Protein AF-A0A2V7Z1K8-F1 (afdb_monomer_lite)

pLDDT: mean 82.46, std 15.09, range [41.03, 97.25]

Foldseek 3Di:
DLQDAAQADQDFAAAQDQVPDPVLLVQLVVVFFFFFFPVQPDRHADHRGHDDPDHLLRVLVVVLVVLCVCLDPVSLVSNVVNYDDDPRNPVSNCCSPDCSRVVSSVSSVVLSVCCVVPVVSVCSSVVVDNDDDPVVVVVVCVVCPPCNVVQPPCSRGGDSNVNVVVVVVVDCVVVVVVVVVPPPD

Radius of gyration: 21.85 Å; chains: 1; bounding box: 67×38×62 Å

Structure (mmCIF, N/CA/C/O backbone):
data_AF-A0A2V7Z1K8-F1
#
_entry.id   AF-A0A2V7Z1K8-F1
#
loop_
_atom_site.group_PDB
_atom_site.id
_atom_site.type_symbol
_atom_site.label_atom_id
_atom_site.label_alt_id
_atom_site.label_comp_id
_atom_site.label_asym_id
_atom_site.label_entity_id
_atom_site.label_seq_id
_atom_site.pdbx_PDB_ins_code
_atom_site.Cartn_x
_atom_site.Cartn_y
_atom_site.Cartn_z
_atom_site.occupancy
_atom_site.B_iso_or_equiv
_atom_site.auth_seq_id
_atom_site.auth_comp_id
_atom_site.auth_asym_id
_atom_site.auth_atom_id
_atom_site.pdbx_PDB_model_num
ATOM 1 N N . MET A 1 1 ? 3.673 -8.934 -21.181 1.00 72.50 1 MET A N 1
ATOM 2 C CA . MET A 1 1 ? 4.559 -7.808 -20.801 1.00 72.50 1 MET A CA 1
ATOM 3 C C . MET A 1 1 ? 5.474 -7.394 -21.936 1.00 72.50 1 MET A C 1
ATOM 5 O O . MET A 1 1 ? 5.574 -6.212 -22.229 1.00 72.50 1 MET A O 1
ATOM 9 N N . ASP A 1 2 ? 6.095 -8.347 -22.621 1.00 78.81 2 ASP A N 1
ATOM 10 C CA . ASP A 1 2 ? 7.071 -8.075 -23.686 1.00 78.81 2 ASP A CA 1
ATOM 11 C C . ASP A 1 2 ? 6.491 -7.387 -24.929 1.00 78.81 2 ASP A C 1
ATOM 13 O O . ASP A 1 2 ? 7.216 -6.716 -25.654 1.00 78.81 2 ASP A O 1
ATOM 17 N N . LEU A 1 3 ? 5.182 -7.528 -25.150 1.00 76.75 3 LEU A N 1
ATOM 18 C CA . LEU A 1 3 ? 4.452 -6.958 -26.284 1.00 76.75 3 LEU A CA 1
ATOM 19 C C . LEU A 1 3 ? 3.538 -5.791 -25.880 1.00 76.75 3 LEU A C 1
ATOM 21 O O . LEU A 1 3 ? 2.731 -5.341 -26.688 1.00 76.75 3 LEU A O 1
ATOM 25 N N . THR A 1 4 ? 3.610 -5.328 -24.627 1.00 70.44 4 THR A N 1
ATOM 26 C CA . THR A 1 4 ? 2.708 -4.284 -24.128 1.00 70.44 4 THR A CA 1
ATOM 27 C C . THR A 1 4 ? 3.007 -2.955 -24.836 1.00 70.44 4 THR A C 1
ATOM 29 O O . THR A 1 4 ? 4.148 -2.489 -24.762 1.00 70.44 4 THR A O 1
ATOM 32 N N . PRO A 1 5 ? 2.021 -2.332 -25.514 1.00 60.06 5 PRO A N 1
ATOM 33 C CA . PRO A 1 5 ? 2.205 -1.027 -26.128 1.00 60.06 5 PRO A CA 1
ATOM 34 C C . PRO A 1 5 ? 2.264 0.034 -25.030 1.00 60.06 5 PRO A C 1
ATOM 36 O O . PRO A 1 5 ? 1.372 0.131 -24.192 1.00 60.06 5 PRO A O 1
ATOM 39 N N . GLY A 1 6 ? 3.331 0.826 -25.029 1.00 58.25 6 GLY A N 1
ATOM 40 C CA . GLY A 1 6 ? 3.543 1.860 -24.026 1.00 58.25 6 GLY A CA 1
ATOM 41 C C . GLY A 1 6 ? 4.753 1.607 -23.131 1.00 58.25 6 GLY A C 1
ATOM 42 O O . GLY A 1 6 ? 5.246 0.499 -22.941 1.00 58.25 6 GLY A O 1
ATOM 43 N N . ALA A 1 7 ? 5.246 2.714 -22.607 1.00 54.03 7 ALA A N 1
ATOM 44 C CA . ALA A 1 7 ? 6.516 2.899 -21.934 1.00 54.03 7 ALA A CA 1
ATOM 45 C C . ALA A 1 7 ? 6.891 1.954 -20.807 1.00 54.03 7 ALA A C 1
ATOM 47 O O . ALA A 1 7 ? 8.055 1.618 -20.603 1.00 54.03 7 ALA A O 1
ATOM 48 N N . PHE A 1 8 ? 5.889 1.690 -19.987 1.00 61.50 8 PHE A N 1
ATOM 49 C CA . PHE A 1 8 ? 6.071 1.559 -18.559 1.00 61.50 8 PHE A CA 1
ATOM 50 C C . PHE A 1 8 ? 4.706 1.125 -18.036 1.00 61.50 8 PHE A C 1
ATOM 52 O O . PHE A 1 8 ? 3.818 1.971 -17.884 1.00 61.50 8 PHE A O 1
ATOM 59 N N . PRO A 1 9 ? 4.477 -0.181 -17.872 1.00 66.00 9 PRO A N 1
ATOM 60 C CA . PRO A 1 9 ? 3.252 -0.654 -17.260 1.00 66.00 9 PRO A CA 1
ATOM 61 C C . PRO A 1 9 ? 3.310 -0.298 -15.771 1.00 66.00 9 PRO A C 1
ATOM 63 O O . PRO A 1 9 ? 4.139 -0.819 -15.031 1.00 66.00 9 PRO A O 1
ATOM 66 N N . GLY A 1 10 ? 2.465 0.644 -15.352 1.00 72.44 10 GLY A N 1
ATOM 67 C CA . GLY A 1 10 ? 2.199 0.881 -13.938 1.00 72.44 10 GLY A CA 1
ATOM 68 C C . GLY A 1 10 ? 1.217 -0.172 -13.437 1.00 72.44 10 GLY A C 1
ATOM 69 O O . GLY A 1 10 ? 0.199 -0.413 -14.084 1.00 72.44 10 GLY A O 1
ATOM 70 N N . TYR A 1 11 ? 1.527 -0.801 -12.308 1.00 80.69 11 TYR A N 1
ATOM 71 C CA . TYR A 1 11 ? 0.610 -1.716 -11.638 1.00 80.69 11 TYR A CA 1
ATOM 72 C C . TYR A 1 11 ? -0.073 -0.976 -10.507 1.00 80.69 11 TYR A C 1
ATOM 74 O O . TYR A 1 11 ? 0.596 -0.540 -9.571 1.00 80.69 11 TYR A O 1
ATOM 82 N N . SER A 1 12 ? -1.389 -0.831 -10.610 1.00 83.25 12 SER A N 1
ATOM 83 C CA . SER A 1 12 ? -2.175 -0.339 -9.491 1.00 83.25 12 SER A CA 1
ATOM 84 C C . SER A 1 12 ? -2.366 -1.460 -8.478 1.00 83.25 12 SER A C 1
ATOM 86 O O . SER A 1 12 ? -2.753 -2.572 -8.846 1.00 83.25 12 SER A O 1
ATOM 88 N N . LEU A 1 13 ? -2.074 -1.171 -7.215 1.00 87.44 13 LEU A N 1
ATOM 89 C CA . LEU A 1 13 ? -2.315 -2.090 -6.111 1.00 87.44 13 LEU A CA 1
ATOM 90 C C . LEU A 1 13 ? -3.760 -1.943 -5.611 1.00 87.44 13 LEU A C 1
ATOM 92 O O . LEU A 1 13 ? -4.428 -0.942 -5.871 1.00 87.44 13 LEU A O 1
ATOM 96 N N . LEU A 1 14 ? -4.272 -2.977 -4.939 1.00 87.50 14 LEU A N 1
ATOM 97 C CA . LEU A 1 14 ? -5.662 -3.021 -4.487 1.00 87.50 14 LEU A CA 1
ATOM 98 C C . LEU A 1 14 ? -5.879 -2.124 -3.261 1.00 87.50 14 LEU A C 1
ATOM 100 O O . LEU A 1 14 ? -5.637 -2.545 -2.131 1.00 87.50 14 LEU A O 1
ATOM 104 N N . SER A 1 15 ? -6.408 -0.926 -3.481 1.00 88.44 15 SER A N 1
ATOM 105 C CA . SER A 1 15 ? -6.699 0.022 -2.405 1.00 88.44 15 SER A CA 1
ATOM 106 C C . SER A 1 15 ? -8.200 0.293 -2.285 1.00 88.44 15 SER A C 1
ATOM 108 O O . SER A 1 15 ? -8.896 0.524 -3.274 1.00 88.44 15 SER A O 1
ATOM 110 N N . ALA A 1 16 ? -8.711 0.239 -1.057 1.00 89.50 16 ALA A N 1
ATOM 111 C CA . ALA A 1 16 ? -10.093 0.522 -0.706 1.00 89.50 16 ALA A CA 1
ATOM 112 C C . ALA A 1 16 ? -10.215 1.952 -0.160 1.00 89.50 16 ALA A C 1
ATOM 114 O O . ALA A 1 16 ? -9.622 2.285 0.865 1.00 89.50 16 ALA A O 1
ATOM 115 N N . PHE A 1 17 ? -11.024 2.775 -0.831 1.00 86.56 17 PHE A N 1
ATOM 116 C CA . PHE A 1 17 ? -11.308 4.164 -0.455 1.00 86.56 17 PHE A CA 1
ATOM 117 C C . PHE A 1 17 ? -12.771 4.322 -0.068 1.00 86.56 17 PHE A C 1
ATOM 119 O O . PHE A 1 17 ? -13.619 4.424 -0.955 1.00 86.56 17 PHE A O 1
ATOM 126 N N . GLY A 1 18 ? -13.080 4.355 1.230 1.00 84.56 18 GLY A N 1
ATOM 127 C CA . GLY A 1 18 ? -14.432 4.632 1.736 1.00 84.56 18 GLY A CA 1
ATOM 128 C C . GLY A 1 18 ? -15.544 4.003 0.881 1.00 84.56 18 GLY A C 1
ATOM 129 O O . GLY A 1 18 ? -15.536 2.799 0.618 1.00 84.56 18 GLY A O 1
ATOM 130 N N . ARG A 1 19 ? -16.448 4.843 0.362 1.00 90.44 19 ARG A N 1
ATOM 131 C CA . ARG A 1 19 ? -17.602 4.436 -0.465 1.00 90.44 19 ARG A CA 1
ATOM 132 C C . ARG A 1 19 ? -17.328 4.338 -1.975 1.00 90.44 19 ARG A C 1
ATOM 134 O O . ARG A 1 19 ? -18.268 4.176 -2.744 1.00 90.44 19 ARG A O 1
ATOM 141 N N . ALA A 1 20 ? -16.074 4.442 -2.425 1.00 88.38 20 ALA A N 1
ATOM 142 C CA . ALA A 1 20 ? -15.735 4.515 -3.854 1.00 88.38 20 ALA A CA 1
ATOM 143 C C . ALA A 1 20 ? -16.131 3.261 -4.655 1.00 88.38 20 ALA A C 1
ATOM 145 O O . ALA A 1 20 ? -16.315 3.336 -5.868 1.00 88.38 20 ALA A O 1
ATOM 146 N N . ALA A 1 21 ? -16.273 2.111 -3.990 1.00 89.75 21 ALA A N 1
ATOM 147 C CA . ALA A 1 21 ? -16.799 0.894 -4.589 1.00 89.75 21 ALA A CA 1
ATOM 148 C C . ALA A 1 21 ? -17.651 0.119 -3.569 1.00 89.75 21 ALA A C 1
ATOM 150 O O . ALA A 1 21 ? -17.219 -0.027 -2.422 1.00 89.75 21 ALA A O 1
ATOM 151 N N . PRO A 1 22 ? -18.789 -0.486 -3.974 1.00 90.00 22 PRO A N 1
ATOM 152 C CA . PRO A 1 22 ? -19.580 -1.359 -3.095 1.00 90.00 22 PRO A CA 1
ATOM 153 C C . PRO A 1 22 ? -18.769 -2.523 -2.506 1.00 90.00 22 PRO A C 1
ATOM 155 O O . PRO A 1 22 ? -19.059 -3.025 -1.422 1.00 90.00 22 PRO A O 1
ATOM 158 N N . LEU A 1 23 ? -17.718 -2.947 -3.214 1.00 92.81 23 LEU A N 1
ATOM 159 C CA . LEU A 1 23 ? -16.813 -4.004 -2.774 1.00 92.81 23 LEU A CA 1
ATOM 160 C C . LEU A 1 23 ? -16.004 -3.621 -1.520 1.00 92.81 23 LEU A C 1
ATOM 162 O O . LEU A 1 23 ? -15.654 -4.506 -0.743 1.00 92.81 23 LEU A O 1
ATOM 166 N N . AS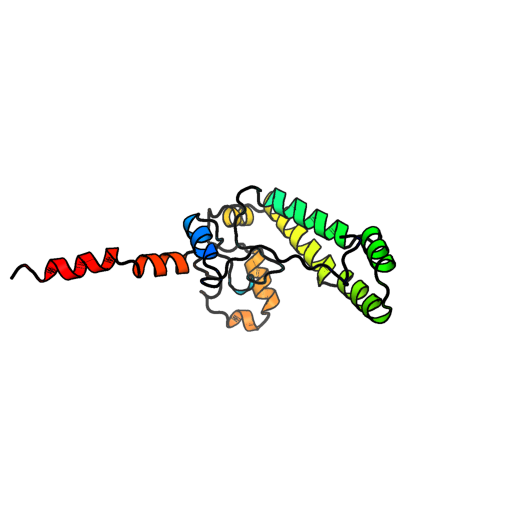N A 1 24 ? -15.776 -2.327 -1.262 1.00 93.38 24 ASN A N 1
ATOM 167 C CA . ASN A 1 24 ? -15.070 -1.863 -0.062 1.00 93.38 24 ASN A CA 1
ATOM 168 C C . ASN A 1 24 ? -15.815 -2.258 1.215 1.00 93.38 24 ASN A C 1
ATOM 170 O O . ASN A 1 24 ? -15.187 -2.696 2.176 1.00 93.38 24 ASN A O 1
ATOM 174 N N . LEU A 1 25 ? -17.151 -2.202 1.198 1.00 94.12 25 LEU A N 1
ATOM 175 C CA . LEU A 1 25 ? -17.978 -2.644 2.320 1.00 94.12 25 LEU A CA 1
ATOM 176 C C . LEU A 1 25 ? -17.766 -4.132 2.620 1.00 94.12 25 LEU A C 1
ATOM 178 O O . LEU A 1 25 ? -17.727 -4.543 3.775 1.00 94.12 25 LEU A O 1
ATOM 182 N N . GLN A 1 26 ? -17.575 -4.952 1.583 1.00 94.50 26 GLN A N 1
ATOM 183 C CA . GLN A 1 26 ? -17.281 -6.376 1.757 1.00 94.50 26 GLN A CA 1
ATOM 184 C C . GLN A 1 26 ? -15.880 -6.599 2.335 1.00 94.50 26 GLN A C 1
ATOM 186 O O . GLN A 1 26 ? -15.696 -7.499 3.152 1.00 94.50 26 GLN A O 1
ATOM 191 N N . TYR A 1 27 ? -14.893 -5.786 1.946 1.00 95.31 27 TYR A N 1
ATOM 192 C CA . TYR A 1 27 ? -13.554 -5.846 2.535 1.00 95.31 27 TYR A CA 1
ATOM 193 C C . TYR A 1 27 ? -13.553 -5.443 4.011 1.00 95.31 27 TYR A C 1
ATOM 195 O O . TYR A 1 27 ? -12.901 -6.119 4.804 1.00 95.31 27 TYR A O 1
ATOM 203 N N . GLN A 1 28 ? -14.317 -4.413 4.385 1.00 94.19 28 GLN A N 1
ATOM 204 C CA . GLN A 1 28 ? -14.490 -4.007 5.783 1.00 94.19 28 GLN A CA 1
ATOM 205 C C . GLN A 1 28 ? -15.205 -5.089 6.597 1.00 94.19 28 GLN A C 1
ATOM 207 O O . GLN A 1 28 ? -14.694 -5.514 7.624 1.00 94.19 28 GLN A O 1
ATOM 212 N N . ARG A 1 29 ? -16.312 -5.653 6.092 1.00 94.75 29 ARG A N 1
ATOM 213 C CA . ARG A 1 29 ? -17.007 -6.785 6.745 1.00 94.75 29 ARG A CA 1
ATOM 214 C C . ARG A 1 29 ? -16.114 -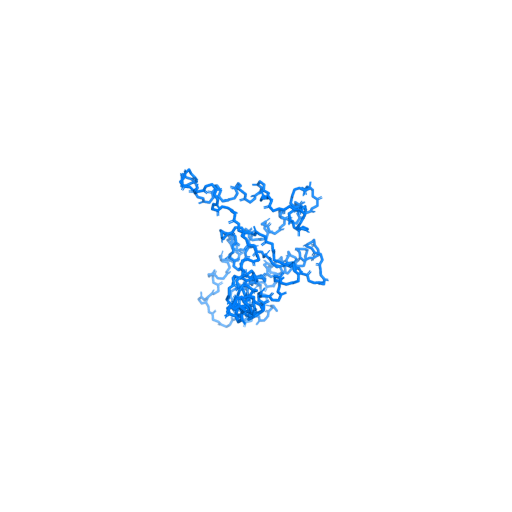8.007 6.948 1.00 94.75 29 ARG A C 1
ATOM 216 O O . ARG A 1 29 ? -16.292 -8.753 7.902 1.00 94.75 29 ARG A O 1
ATOM 223 N N . ALA A 1 30 ? -15.162 -8.228 6.045 1.00 95.00 30 ALA A N 1
ATOM 224 C CA . ALA A 1 30 ? -14.193 -9.312 6.150 1.00 95.00 30 ALA A CA 1
ATOM 225 C C . ALA A 1 30 ? -12.978 -8.969 7.036 1.00 95.00 30 ALA A C 1
ATOM 227 O O . ALA A 1 30 ? -12.064 -9.788 7.113 1.00 95.00 30 ALA A O 1
ATOM 228 N N . ASN A 1 31 ? -12.937 -7.781 7.656 1.00 93.31 31 ASN A N 1
ATOM 229 C CA . ASN A 1 31 ? -11.799 -7.240 8.403 1.00 93.31 31 ASN A CA 1
ATOM 230 C C . ASN A 1 31 ? -10.485 -7.277 7.599 1.00 93.31 31 ASN A C 1
ATOM 232 O O . ASN A 1 31 ? -9.443 -7.716 8.079 1.00 93.31 31 ASN A O 1
ATOM 236 N N . ARG A 1 32 ? -10.546 -6.875 6.325 1.00 94.44 32 ARG A N 1
ATOM 237 C CA . ARG A 1 32 ? -9.409 -6.919 5.390 1.00 94.44 32 ARG A CA 1
ATOM 238 C C . ARG A 1 32 ? -8.875 -5.542 5.016 1.00 94.44 32 ARG A C 1
ATOM 240 O O . ARG A 1 32 ? -8.065 -5.471 4.1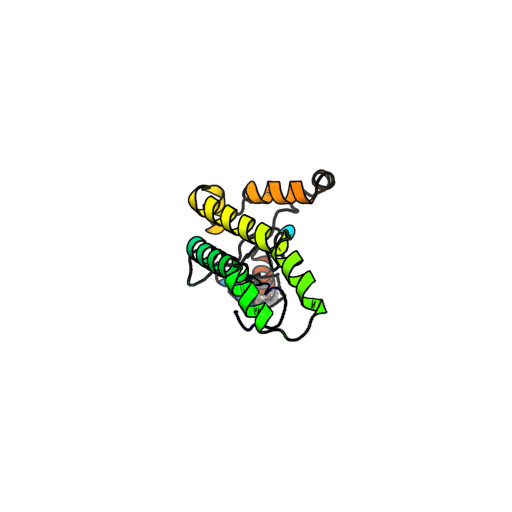01 1.00 94.44 32 ARG A O 1
ATOM 247 N N . VAL A 1 33 ? -9.326 -4.468 5.660 1.00 94.25 33 VAL A N 1
ATOM 248 C CA . VAL A 1 33 ? -8.850 -3.106 5.380 1.00 94.25 33 VAL A CA 1
ATOM 249 C C . VAL A 1 33 ? -7.916 -2.660 6.501 1.00 94.25 33 VAL A C 1
ATOM 251 O O . VAL A 1 33 ? -8.306 -2.635 7.664 1.00 94.25 33 VAL A O 1
ATOM 254 N N . LEU A 1 34 ? -6.677 -2.334 6.146 1.00 93.62 34 LEU A N 1
ATOM 255 C CA . LEU A 1 34 ? -5.665 -1.833 7.069 1.00 93.62 34 LEU A CA 1
ATOM 256 C C . LEU A 1 34 ? -5.876 -0.328 7.297 1.00 93.62 34 LEU A C 1
ATOM 258 O O . LEU A 1 34 ? -6.237 0.380 6.350 1.00 93.62 34 LEU A O 1
ATOM 262 N N . PRO A 1 35 ? -5.612 0.179 8.515 1.00 91.94 35 PRO A N 1
ATOM 263 C CA . PRO A 1 35 ? -5.833 1.574 8.897 1.00 91.94 35 PRO A CA 1
ATOM 264 C C . PRO A 1 35 ? -4.722 2.498 8.367 1.00 91.94 35 PRO A C 1
ATOM 266 O O . PRO A 1 35 ? -4.101 3.242 9.126 1.00 91.94 35 PRO A O 1
ATOM 269 N N . PHE A 1 36 ? -4.407 2.416 7.072 1.00 91.69 36 PHE A N 1
ATOM 270 C CA . PHE A 1 36 ? -3.398 3.282 6.467 1.00 91.69 36 PHE A CA 1
ATOM 271 C C . PHE A 1 36 ? -3.890 4.736 6.431 1.00 91.69 36 PHE A C 1
ATOM 273 O O . PHE A 1 36 ? -5.015 4.972 5.981 1.00 91.69 36 PHE A O 1
ATOM 280 N N . PRO A 1 37 ? -3.056 5.713 6.840 1.00 89.75 37 PRO A N 1
ATOM 281 C CA . PRO A 1 37 ? -3.364 7.128 6.684 1.00 89.75 37 PRO A CA 1
ATOM 282 C C . PRO A 1 37 ? -3.652 7.480 5.227 1.00 89.75 37 PRO A C 1
ATOM 284 O O . PRO A 1 37 ? -3.056 6.905 4.311 1.00 89.75 37 PRO A O 1
ATOM 287 N N . PHE A 1 38 ? -4.481 8.504 5.015 1.00 86.00 38 PHE A N 1
ATOM 288 C CA . PHE A 1 38 ? -4.836 8.978 3.675 1.00 86.00 38 PHE A CA 1
ATOM 289 C C . PHE A 1 38 ? -3.612 9.305 2.802 1.00 86.00 38 PHE A C 1
ATOM 291 O O . PHE A 1 38 ? -3.641 9.045 1.603 1.00 86.00 38 PHE A O 1
ATOM 298 N N . HIS A 1 39 ? -2.515 9.780 3.410 1.00 88.31 39 HIS A N 1
ATOM 299 C CA . HIS A 1 39 ? -1.234 10.062 2.740 1.00 88.31 39 HIS A CA 1
ATOM 300 C C . HIS A 1 39 ? -0.702 8.887 1.907 1.00 88.31 39 HIS A C 1
ATOM 302 O O . HIS A 1 39 ? -0.086 9.094 0.869 1.00 88.31 39 HIS A O 1
ATOM 308 N N . PHE A 1 40 ? -0.959 7.651 2.343 1.00 87.31 40 PHE A N 1
ATOM 309 C CA . PHE A 1 40 ? -0.478 6.439 1.678 1.00 87.31 40 PHE A CA 1
ATOM 310 C C . PHE A 1 40 ? -1.486 5.830 0.713 1.00 87.31 40 PHE A C 1
ATOM 312 O O . PHE A 1 40 ? -1.158 4.878 0.008 1.00 87.31 40 PHE A O 1
ATOM 319 N N . LEU A 1 41 ? -2.709 6.354 0.650 1.00 81.44 41 LEU A N 1
ATOM 320 C CA . LEU A 1 41 ? -3.731 5.853 -0.258 1.00 81.44 41 LEU A CA 1
ATOM 321 C C . LEU A 1 41 ? -3.527 6.443 -1.663 1.00 81.44 41 LEU A C 1
ATOM 323 O O . LEU A 1 41 ? -4.397 7.091 -2.239 1.00 81.44 41 LEU A O 1
ATOM 327 N N . ASP A 1 42 ? -2.351 6.190 -2.228 1.00 71.00 42 ASP A N 1
ATOM 328 C CA . ASP A 1 42 ? -2.074 6.332 -3.645 1.00 71.00 42 ASP A CA 1
ATOM 329 C C . ASP A 1 42 ? -2.084 4.920 -4.241 1.00 71.00 42 ASP A C 1
ATOM 331 O O . ASP A 1 42 ? -1.552 3.976 -3.666 1.00 71.00 42 ASP A O 1
ATOM 335 N N . ASN A 1 43 ? -2.735 4.713 -5.378 1.00 66.88 43 ASN A N 1
ATOM 336 C CA . ASN A 1 43 ? -2.926 3.369 -5.936 1.00 66.88 43 ASN A CA 1
ATOM 337 C C . ASN A 1 43 ? -1.624 2.675 -6.391 1.00 66.88 43 ASN A C 1
ATOM 339 O O . ASN A 1 43 ? -1.699 1.657 -7.074 1.00 66.88 43 ASN A O 1
ATOM 343 N N . ASN A 1 44 ? -0.444 3.231 -6.110 1.00 65.62 44 ASN A N 1
ATOM 344 C CA . ASN A 1 44 ? 0.819 2.848 -6.728 1.00 65.62 44 ASN A CA 1
ATOM 345 C C . ASN A 1 44 ? 1.883 2.375 -5.729 1.00 65.62 44 ASN A C 1
ATOM 347 O O . ASN A 1 44 ? 2.702 1.539 -6.114 1.00 65.62 44 ASN A O 1
ATOM 351 N N . HIS A 1 45 ? 1.897 2.873 -4.492 1.00 67.38 45 HIS A N 1
ATOM 352 C CA . HIS A 1 45 ? 2.919 2.536 -3.497 1.00 67.38 45 HIS A CA 1
ATOM 353 C C . HIS A 1 45 ? 2.392 1.633 -2.391 1.00 67.38 45 HIS A C 1
ATOM 355 O O . HIS A 1 45 ? 2.948 0.554 -2.187 1.00 67.38 45 HIS A O 1
ATOM 361 N N . ALA A 1 46 ? 1.322 2.032 -1.705 1.00 71.88 46 ALA A N 1
ATOM 362 C CA . ALA A 1 46 ? 0.773 1.256 -0.603 1.00 71.88 46 ALA A CA 1
ATOM 363 C C . ALA A 1 46 ? -0.567 0.618 -0.975 1.00 71.88 46 ALA A C 1
ATOM 365 O O . ALA A 1 46 ? -1.354 1.129 -1.770 1.00 71.88 46 ALA A O 1
ATOM 366 N N . MET A 1 47 ? -0.805 -0.545 -0.379 1.00 87.44 47 MET A N 1
ATOM 367 C CA . MET A 1 47 ? -2.021 -1.324 -0.536 1.00 87.44 47 MET A CA 1
ATOM 368 C C . MET A 1 47 ? -2.645 -1.492 0.844 1.00 87.44 47 MET A C 1
ATOM 370 O O . MET A 1 47 ? -1.991 -2.023 1.740 1.00 87.44 47 MET A O 1
ATOM 374 N N . ASN A 1 48 ? -3.900 -1.080 1.022 1.00 91.50 48 ASN A N 1
ATOM 375 C CA . ASN A 1 48 ? -4.579 -1.196 2.316 1.00 91.50 48 ASN A CA 1
ATOM 376 C C . ASN A 1 48 ? -5.527 -2.396 2.409 1.00 91.50 48 ASN A C 1
ATOM 378 O O . ASN A 1 48 ? -6.222 -2.528 3.409 1.00 91.50 48 ASN A O 1
ATOM 382 N N . VAL A 1 49 ? -5.565 -3.284 1.412 1.00 93.31 49 VAL A N 1
ATOM 383 C CA . VAL A 1 49 ? -6.424 -4.474 1.447 1.00 93.31 49 VAL A CA 1
ATOM 384 C C . VAL A 1 49 ? -5.605 -5.746 1.660 1.00 93.31 49 VAL A C 1
ATOM 386 O O . VAL A 1 49 ? -4.845 -6.161 0.788 1.00 93.31 49 VAL A O 1
ATOM 389 N N . LYS A 1 50 ? -5.820 -6.432 2.786 1.00 92.88 50 LYS A N 1
ATOM 390 C CA . LYS A 1 50 ? -5.239 -7.750 3.082 1.00 92.88 50 LYS A CA 1
ATOM 391 C C . LYS A 1 50 ? -5.672 -8.769 2.032 1.00 92.88 50 LYS A C 1
ATOM 393 O O . LYS A 1 50 ? -6.867 -8.922 1.759 1.00 92.88 50 LYS A O 1
ATOM 398 N N . LEU A 1 51 ? -4.730 -9.494 1.431 1.00 91.31 51 LEU A N 1
ATOM 399 C CA . LEU A 1 51 ? -5.040 -10.503 0.412 1.00 91.31 51 LEU A CA 1
ATOM 400 C C . LEU A 1 51 ? -5.702 -11.740 1.031 1.00 91.31 51 LEU A C 1
ATOM 402 O O . LEU A 1 51 ? -5.429 -12.109 2.167 1.00 91.31 51 LEU A O 1
ATOM 406 N N . LYS A 1 52 ? -6.576 -12.403 0.263 1.00 90.75 52 LYS A N 1
ATOM 407 C CA . LYS A 1 52 ? -7.254 -13.633 0.710 1.00 90.75 52 LYS A CA 1
ATOM 408 C C . LYS A 1 52 ? -6.385 -14.887 0.552 1.00 90.75 52 LYS A C 1
ATOM 410 O O . LYS A 1 52 ? -6.502 -15.807 1.348 1.00 90.75 52 LYS A O 1
ATOM 415 N N . ASN A 1 53 ? -5.553 -14.925 -0.491 1.00 92.38 53 ASN A N 1
ATOM 416 C CA . ASN A 1 53 ? -4.873 -16.146 -0.949 1.00 92.38 53 ASN A CA 1
ATOM 417 C C . ASN A 1 53 ? -3.340 -16.069 -0.861 1.00 92.38 53 ASN A C 1
ATOM 419 O O . ASN A 1 53 ? -2.660 -16.982 -1.315 1.00 92.38 53 ASN A O 1
ATOM 423 N N . TYR A 1 54 ? -2.800 -14.968 -0.341 1.00 92.56 54 TYR A N 1
ATOM 424 C CA . TYR A 1 54 ? -1.364 -14.722 -0.254 1.00 92.56 54 TYR A CA 1
ATOM 425 C C . TYR A 1 54 ? -1.047 -14.078 1.087 1.00 92.56 54 TYR A C 1
ATOM 427 O O . TYR A 1 54 ? -1.814 -13.231 1.551 1.00 92.56 54 TYR A O 1
ATOM 435 N N . SER A 1 55 ? 0.092 -14.440 1.677 1.00 93.81 55 SER A N 1
ATOM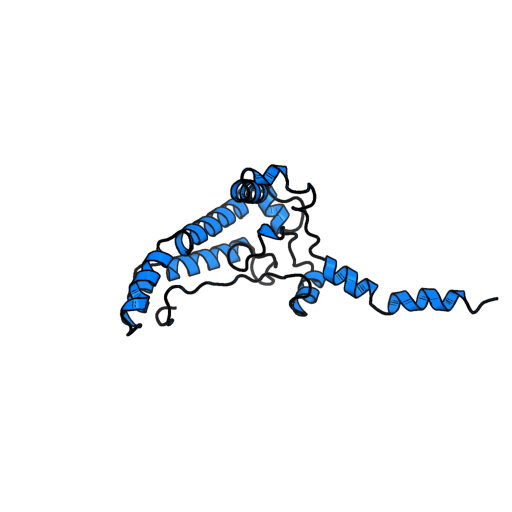 436 C CA . SER A 1 55 ? 0.668 -13.628 2.744 1.00 93.81 55 SER A CA 1
ATOM 437 C C . SER A 1 55 ? 1.185 -12.302 2.174 1.00 93.81 55 SER A C 1
ATOM 439 O O . SER A 1 55 ? 1.419 -12.169 0.968 1.00 93.81 55 SER A O 1
ATOM 441 N N . TRP A 1 56 ? 1.406 -11.315 3.041 1.00 93.81 56 TRP A N 1
ATOM 442 C CA . TRP A 1 56 ? 2.048 -10.063 2.639 1.00 93.81 56 TRP A CA 1
ATOM 443 C C . TRP A 1 56 ? 3.447 -10.288 2.058 1.00 93.81 56 TRP A C 1
ATOM 445 O O . TRP A 1 56 ? 3.810 -9.649 1.074 1.00 93.81 56 TRP A O 1
ATOM 455 N N . ARG A 1 57 ? 4.200 -11.247 2.610 1.00 95.50 57 ARG A N 1
ATOM 456 C CA . ARG A 1 57 ? 5.540 -11.616 2.132 1.00 95.50 57 ARG A CA 1
ATOM 457 C C . ARG A 1 57 ? 5.476 -12.187 0.715 1.00 95.50 57 ARG A C 1
ATOM 459 O O . ARG A 1 57 ? 6.121 -11.643 -0.175 1.00 95.50 57 ARG A O 1
ATOM 466 N N . ASP A 1 58 ? 4.604 -13.174 0.485 1.00 95.69 58 ASP A N 1
ATOM 467 C CA . ASP A 1 58 ? 4.404 -13.772 -0.846 1.00 95.69 58 ASP A CA 1
ATOM 468 C C . ASP A 1 58 ? 3.961 -12.738 -1.881 1.00 95.69 58 ASP A C 1
ATOM 470 O O . ASP A 1 58 ? 4.349 -12.794 -3.048 1.00 95.69 58 ASP A O 1
ATOM 474 N N . PHE A 1 59 ? 3.097 -11.810 -1.470 1.00 93.44 59 PHE A N 1
ATOM 475 C CA . PHE A 1 59 ? 2.625 -10.743 -2.335 1.00 93.44 59 PHE A CA 1
ATOM 476 C C . PHE A 1 59 ? 3.770 -9.823 -2.757 1.00 93.44 59 PHE A C 1
ATOM 478 O O . PHE A 1 59 ? 3.962 -9.614 -3.957 1.00 93.44 59 PHE A O 1
ATOM 485 N N . TYR A 1 60 ? 4.551 -9.313 -1.802 1.00 93.56 60 TYR A N 1
ATOM 486 C CA . TYR A 1 60 ? 5.669 -8.433 -2.124 1.00 93.56 60 TYR A CA 1
ATOM 487 C C . TYR A 1 60 ? 6.755 -9.161 -2.920 1.00 93.56 60 TYR A C 1
ATOM 489 O O . TYR A 1 60 ? 7.244 -8.579 -3.882 1.00 93.56 60 TYR A O 1
ATOM 497 N N . ASP A 1 61 ? 7.042 -10.439 -2.648 1.00 95.81 61 ASP A N 1
ATOM 498 C CA . ASP A 1 61 ? 7.967 -11.242 -3.467 1.00 95.81 61 ASP A CA 1
ATOM 499 C C . ASP A 1 61 ? 7.522 -11.295 -4.940 1.00 95.81 61 ASP A C 1
ATOM 501 O O . ASP A 1 61 ? 8.321 -11.118 -5.864 1.00 95.81 61 ASP A O 1
ATOM 505 N N . ARG A 1 62 ? 6.216 -11.464 -5.186 1.00 94.19 62 ARG A N 1
ATOM 506 C CA . ARG A 1 62 ? 5.649 -11.489 -6.544 1.00 94.19 62 ARG A CA 1
ATOM 507 C C . ARG A 1 62 ? 5.668 -10.122 -7.217 1.00 94.19 62 ARG A C 1
ATOM 509 O O . ARG A 1 62 ? 5.990 -10.043 -8.402 1.00 94.19 62 ARG A O 1
ATOM 516 N N . VAL A 1 63 ? 5.307 -9.060 -6.498 1.00 91.19 63 VAL A N 1
ATOM 517 C CA . VAL A 1 63 ? 5.288 -7.693 -7.043 1.00 91.19 63 VAL A CA 1
ATOM 518 C C . VAL A 1 63 ? 6.704 -7.212 -7.347 1.00 91.19 63 VAL A C 1
ATOM 520 O O . VAL A 1 63 ? 6.923 -6.628 -8.409 1.00 91.19 63 VAL A O 1
ATOM 523 N N . ILE A 1 64 ? 7.669 -7.511 -6.474 1.00 92.62 64 ILE A N 1
ATOM 524 C CA . ILE A 1 64 ? 9.096 -7.254 -6.693 1.00 92.62 64 ILE A CA 1
ATOM 525 C C . ILE A 1 64 ? 9.548 -7.978 -7.958 1.00 92.62 64 ILE A C 1
ATOM 527 O O . ILE A 1 64 ? 9.957 -7.313 -8.905 1.00 92.62 64 ILE A O 1
ATOM 531 N N . GLY A 1 65 ? 9.367 -9.301 -8.045 1.00 93.62 65 GLY A N 1
ATOM 532 C CA . GLY A 1 65 ? 9.805 -10.069 -9.216 1.00 93.62 65 GLY A CA 1
ATOM 533 C C . GLY A 1 65 ? 9.146 -9.616 -10.527 1.00 93.62 65 GLY A C 1
ATOM 534 O O . GLY A 1 65 ? 9.797 -9.535 -11.572 1.00 93.62 65 GLY A O 1
ATOM 535 N N . LEU A 1 66 ? 7.861 -9.249 -10.488 1.00 90.94 66 LEU A N 1
ATOM 536 C CA . LEU A 1 66 ? 7.156 -8.679 -11.639 1.00 90.94 66 LEU A CA 1
ATOM 537 C C . LEU A 1 66 ? 7.742 -7.323 -12.058 1.00 90.94 66 LEU A C 1
ATOM 539 O O . LEU A 1 66 ? 7.908 -7.059 -13.254 1.00 90.94 66 LEU A O 1
ATOM 543 N N . THR A 1 67 ? 8.052 -6.470 -11.084 1.00 87.56 67 THR A N 1
ATOM 544 C CA . THR A 1 67 ? 8.629 -5.137 -11.292 1.00 87.56 67 THR A CA 1
ATOM 545 C C . THR A 1 67 ? 10.055 -5.246 -11.837 1.00 87.56 67 THR A C 1
ATOM 547 O O . THR A 1 67 ? 10.363 -4.634 -12.859 1.00 87.56 67 THR A O 1
ATOM 550 N N . GLU A 1 68 ? 10.895 -6.100 -11.250 1.00 89.38 68 GLU A N 1
ATOM 551 C CA . GLU A 1 68 ? 12.251 -6.402 -11.726 1.00 89.38 68 GLU A CA 1
ATOM 552 C C . GLU A 1 68 ? 12.246 -6.897 -13.167 1.00 89.38 68 GLU A C 1
ATOM 554 O O . GLU A 1 68 ? 12.974 -6.383 -14.018 1.00 89.38 68 GLU A O 1
ATOM 559 N N . TYR A 1 69 ? 11.380 -7.866 -13.476 1.00 89.31 69 TYR A N 1
ATOM 560 C CA . TYR A 1 69 ? 11.260 -8.368 -14.836 1.00 89.31 69 TYR A CA 1
ATOM 561 C C . TYR A 1 69 ? 10.839 -7.258 -15.802 1.00 89.31 69 TYR A C 1
ATOM 563 O O . TYR A 1 69 ? 11.439 -7.098 -16.869 1.00 89.31 69 TYR A O 1
ATOM 571 N N . THR A 1 70 ? 9.846 -6.459 -15.416 1.00 85.19 70 THR A N 1
ATOM 572 C CA . THR A 1 70 ? 9.326 -5.346 -16.214 1.00 85.19 70 THR A CA 1
ATOM 573 C C . THR A 1 70 ? 10.406 -4.329 -16.555 1.00 85.19 70 THR A C 1
ATOM 575 O O . THR A 1 70 ? 10.466 -3.886 -17.708 1.00 85.19 70 THR A O 1
ATOM 578 N N . PHE A 1 71 ? 11.274 -4.002 -15.600 1.00 81.38 71 PHE A N 1
ATOM 579 C CA . PHE A 1 71 ? 12.364 -3.038 -15.767 1.00 81.38 71 PHE A CA 1
ATOM 580 C C . PHE A 1 71 ? 13.698 -3.658 -16.184 1.00 81.38 71 PHE A C 1
ATOM 582 O O . PHE A 1 71 ? 14.672 -2.940 -16.394 1.00 81.38 71 PHE A O 1
ATOM 589 N N . SER A 1 72 ? 13.746 -4.971 -16.407 1.00 84.75 72 SER A N 1
ATOM 590 C CA . SER A 1 72 ? 14.927 -5.619 -16.968 1.00 84.75 72 SER A CA 1
ATOM 591 C C . SER A 1 72 ? 15.221 -5.116 -18.386 1.00 84.75 72 SER A C 1
ATOM 593 O O . SER A 1 72 ? 14.316 -4.929 -19.208 1.00 84.75 72 SER A O 1
ATOM 595 N N . TRP A 1 73 ? 16.508 -4.983 -18.721 1.00 80.88 73 TRP A N 1
ATOM 596 C CA . TRP A 1 73 ? 16.946 -4.613 -20.072 1.00 80.88 73 TRP A CA 1
ATOM 597 C C . TRP A 1 73 ? 16.366 -5.526 -21.148 1.00 80.88 73 TRP A C 1
ATOM 599 O O . TRP A 1 73 ? 15.968 -5.051 -22.208 1.00 80.88 73 TRP A O 1
ATOM 609 N N . ARG A 1 74 ? 16.247 -6.828 -20.860 1.00 87.06 74 ARG A N 1
ATOM 610 C CA . ARG A 1 74 ? 15.631 -7.798 -21.771 1.00 87.06 74 ARG A CA 1
ATOM 611 C C . ARG A 1 74 ? 14.188 -7.414 -22.103 1.00 87.06 74 ARG A C 1
ATOM 613 O O . ARG A 1 74 ? 13.843 -7.318 -23.278 1.00 87.06 74 ARG A O 1
ATOM 620 N N . ALA A 1 75 ? 13.360 -7.160 -21.090 1.00 85.69 75 ALA A N 1
ATOM 621 C CA . ALA A 1 75 ? 11.962 -6.800 -21.301 1.00 85.69 75 ALA A CA 1
ATOM 622 C C . ALA A 1 75 ? 11.819 -5.413 -21.954 1.00 85.69 75 ALA A C 1
ATOM 624 O O . ALA A 1 75 ? 10.967 -5.235 -22.825 1.00 85.69 75 ALA A O 1
ATOM 625 N N . ILE A 1 76 ? 12.677 -4.449 -21.595 1.00 79.38 76 ILE A N 1
ATOM 626 C CA . ILE A 1 76 ? 12.731 -3.125 -22.235 1.00 79.38 76 ILE A CA 1
ATOM 627 C C . ILE A 1 76 ? 13.064 -3.255 -23.729 1.00 79.38 76 ILE A C 1
ATOM 629 O O . ILE A 1 76 ? 12.357 -2.685 -24.558 1.00 79.38 76 ILE A O 1
ATOM 633 N N . ILE A 1 77 ? 14.089 -4.034 -24.094 1.00 81.19 77 ILE A N 1
ATOM 634 C CA . ILE A 1 77 ? 14.494 -4.260 -25.493 1.00 81.19 77 ILE A CA 1
ATOM 635 C C . ILE A 1 77 ? 13.383 -4.965 -26.279 1.00 81.19 77 ILE A C 1
ATOM 637 O O . ILE A 1 77 ? 13.094 -4.574 -27.412 1.00 81.19 77 ILE A O 1
ATOM 641 N N . ASN A 1 78 ? 12.730 -5.970 -25.688 1.00 84.88 78 ASN A N 1
ATOM 642 C CA . ASN A 1 78 ? 11.608 -6.663 -26.325 1.00 84.88 78 ASN A CA 1
ATOM 643 C C . ASN A 1 78 ? 10.458 -5.688 -26.637 1.00 84.88 78 ASN A C 1
ATOM 645 O O . ASN A 1 78 ? 9.995 -5.635 -27.780 1.00 84.88 78 ASN A O 1
ATOM 649 N N . ARG A 1 79 ? 10.081 -4.827 -25.679 1.00 80.69 79 ARG A N 1
ATOM 650 C CA . ARG A 1 79 ? 9.059 -3.782 -25.885 1.00 80.69 79 ARG A CA 1
ATOM 651 C C . ARG A 1 79 ? 9.490 -2.726 -26.901 1.00 80.69 79 ARG A C 1
ATOM 653 O O . ARG A 1 79 ? 8.676 -2.265 -27.706 1.00 80.69 79 ARG A O 1
ATOM 660 N N . PHE A 1 80 ? 10.771 -2.360 -26.894 1.00 74.50 80 PHE A N 1
ATOM 661 C CA . PHE A 1 80 ? 11.345 -1.415 -27.849 1.00 74.50 80 PHE A CA 1
ATOM 662 C C . PHE A 1 80 ? 11.212 -1.928 -29.287 1.00 74.50 80 PHE A C 1
ATOM 664 O O . PHE A 1 80 ? 10.744 -1.196 -30.157 1.00 74.50 80 PHE A O 1
ATOM 671 N N . ARG A 1 81 ? 11.547 -3.201 -29.531 1.00 79.12 81 ARG A N 1
ATOM 672 C CA . ARG A 1 81 ? 11.402 -3.846 -30.848 1.00 79.12 81 ARG A CA 1
ATOM 673 C C . ARG A 1 81 ? 9.942 -3.959 -31.291 1.00 79.12 81 ARG A C 1
ATOM 675 O O . ARG A 1 81 ? 9.661 -3.842 -32.479 1.00 79.12 81 ARG A O 1
ATOM 682 N N . ALA A 1 82 ? 9.023 -4.156 -30.349 1.00 78.69 82 ALA A N 1
ATOM 683 C CA . ALA A 1 82 ? 7.596 -4.276 -30.636 1.00 78.69 82 ALA A CA 1
ATOM 684 C C . ALA A 1 82 ? 6.909 -2.932 -30.976 1.00 78.69 82 ALA A C 1
ATOM 686 O O . ALA A 1 82 ? 5.854 -2.929 -31.609 1.00 78.69 82 ALA A O 1
ATOM 687 N N . THR A 1 83 ? 7.489 -1.782 -30.602 1.00 71.69 83 THR A N 1
ATOM 688 C CA . THR A 1 83 ? 6.840 -0.461 -30.741 1.00 71.69 83 THR A CA 1
ATOM 689 C C . THR A 1 83 ? 7.320 0.299 -31.986 1.00 71.69 83 THR A C 1
ATOM 691 O O . THR A 1 83 ? 8.481 0.696 -32.072 1.00 71.69 83 THR A O 1
ATOM 694 N N . ARG A 1 84 ? 6.430 0.588 -32.950 1.00 65.00 84 ARG A N 1
ATOM 695 C CA . ARG A 1 84 ? 6.785 1.192 -34.261 1.00 65.00 84 ARG A CA 1
ATOM 696 C C . ARG A 1 84 ? 7.058 2.715 -34.267 1.00 65.00 84 ARG A C 1
ATOM 698 O O . ARG A 1 84 ? 7.683 3.193 -35.206 1.00 65.00 84 ARG A O 1
ATOM 705 N N . THR A 1 85 ? 6.669 3.480 -33.244 1.00 62.16 85 THR A N 1
ATOM 706 C CA . THR A 1 85 ? 6.794 4.962 -33.198 1.00 62.16 85 THR A CA 1
ATOM 707 C C . THR A 1 85 ? 8.039 5.454 -32.446 1.00 62.16 85 THR A C 1
ATOM 709 O O . THR A 1 85 ? 8.285 4.981 -31.343 1.00 62.16 85 THR A O 1
ATOM 712 N N . MET A 1 86 ? 8.793 6.418 -33.008 1.00 55.31 86 MET A N 1
ATOM 713 C CA . MET A 1 86 ? 10.123 6.874 -32.532 1.00 55.31 86 MET A CA 1
ATOM 714 C C . MET A 1 86 ? 10.129 7.821 -31.310 1.00 55.31 86 MET A C 1
ATOM 716 O O . MET A 1 86 ? 11.003 7.679 -30.463 1.00 55.31 86 MET A O 1
ATOM 720 N N . ILE A 1 87 ? 9.179 8.754 -31.177 1.00 53.59 87 ILE A N 1
ATOM 721 C CA . ILE A 1 87 ? 9.220 9.822 -30.145 1.00 53.59 87 ILE A CA 1
ATOM 722 C C . ILE A 1 87 ? 8.825 9.358 -28.721 1.00 53.59 87 ILE A C 1
ATOM 724 O O . ILE A 1 87 ? 9.504 9.756 -27.775 1.00 53.59 87 ILE A O 1
ATOM 728 N N . PRO A 1 88 ? 7.849 8.447 -28.506 1.00 55.91 88 PRO A N 1
ATOM 729 C CA . PRO A 1 88 ? 7.575 7.915 -27.165 1.00 55.91 88 PRO A CA 1
ATOM 730 C C . PRO A 1 88 ? 8.769 7.148 -26.572 1.00 55.91 88 PRO A C 1
ATOM 732 O O . PRO A 1 88 ? 8.869 6.988 -25.365 1.00 55.91 88 PRO A O 1
ATOM 735 N N . ARG A 1 89 ? 9.707 6.669 -27.401 1.00 56.88 89 ARG A N 1
ATOM 736 C CA . ARG A 1 89 ? 10.741 5.697 -27.006 1.00 56.88 89 ARG A CA 1
ATOM 737 C C . ARG A 1 89 ? 11.688 6.190 -25.916 1.00 56.88 89 ARG A C 1
ATOM 739 O O . ARG A 1 89 ? 12.129 5.370 -25.118 1.00 56.88 89 ARG A O 1
ATOM 746 N N . TRP A 1 90 ? 11.996 7.487 -25.867 1.00 57.47 90 TRP A N 1
ATOM 747 C CA . TRP A 1 90 ? 13.009 8.009 -24.942 1.00 57.47 90 TRP A CA 1
ATOM 748 C C . TRP A 1 90 ? 12.453 8.438 -23.589 1.00 57.47 90 TRP A C 1
ATOM 750 O O . TRP A 1 90 ? 13.044 8.109 -22.561 1.00 57.47 90 TRP A O 1
ATOM 760 N N . MET A 1 91 ? 11.248 9.015 -23.563 1.00 58.84 91 MET A N 1
ATOM 761 C CA . MET A 1 91 ? 10.532 9.254 -22.303 1.00 58.84 91 MET A CA 1
ATOM 762 C C . MET A 1 91 ? 10.288 7.946 -21.540 1.00 58.84 91 MET A C 1
ATOM 764 O O . MET A 1 91 ? 10.349 7.916 -20.315 1.00 58.84 91 MET A O 1
ATOM 768 N N . ASN A 1 92 ? 10.100 6.842 -22.263 1.00 59.84 92 ASN A N 1
ATOM 769 C CA . ASN A 1 92 ? 9.854 5.530 -21.674 1.00 59.84 92 ASN A CA 1
ATOM 770 C C . ASN A 1 92 ? 11.058 4.968 -20.918 1.00 59.84 92 ASN A C 1
ATOM 772 O O . ASN A 1 92 ? 10.894 4.368 -19.859 1.00 59.84 92 ASN A O 1
ATOM 776 N N . VAL A 1 93 ? 12.260 5.170 -21.457 1.00 61.12 93 VAL A N 1
ATOM 777 C CA . VAL A 1 93 ? 13.505 4.708 -20.835 1.00 61.12 93 VAL A CA 1
ATOM 778 C C . VAL A 1 93 ? 13.876 5.606 -19.660 1.00 61.12 93 VAL A C 1
ATOM 780 O O . VAL A 1 93 ? 14.183 5.091 -18.593 1.00 61.12 93 VAL A O 1
ATOM 783 N N . VAL A 1 94 ? 13.759 6.931 -19.800 1.00 63.56 94 VAL A N 1
ATOM 784 C CA . VAL A 1 94 ? 14.036 7.872 -18.699 1.00 63.56 94 VAL A CA 1
ATOM 785 C C . VAL A 1 94 ? 13.109 7.623 -17.507 1.00 63.56 94 VAL A C 1
ATOM 787 O O . VAL A 1 94 ? 13.577 7.574 -16.377 1.00 63.56 94 VAL A O 1
ATOM 790 N N . ARG A 1 95 ? 11.815 7.379 -17.749 1.00 60.41 95 ARG A N 1
ATOM 791 C CA . ARG A 1 95 ? 10.838 7.074 -16.692 1.00 60.41 95 ARG A CA 1
ATOM 792 C C . ARG A 1 95 ? 11.040 5.689 -16.064 1.00 60.41 95 ARG A C 1
ATOM 794 O O . ARG A 1 95 ? 10.837 5.517 -14.871 1.00 60.41 95 ARG A O 1
ATOM 801 N N . ALA A 1 96 ? 11.483 4.705 -16.851 1.00 59.19 96 ALA A N 1
ATOM 802 C CA . ALA A 1 96 ? 11.881 3.387 -16.348 1.00 59.19 96 ALA A CA 1
ATOM 803 C C . ALA A 1 96 ? 13.118 3.446 -15.435 1.00 59.19 96 ALA A C 1
ATOM 805 O O . ALA A 1 96 ? 13.205 2.679 -14.480 1.00 59.19 96 ALA A O 1
ATOM 806 N N . VAL A 1 97 ? 14.053 4.355 -15.729 1.00 59.56 97 VAL A N 1
ATOM 807 C CA . VAL A 1 97 ? 15.317 4.530 -14.997 1.00 59.56 97 VAL A CA 1
ATOM 808 C C . VAL A 1 97 ? 15.202 5.563 -13.856 1.00 59.56 97 VAL A C 1
ATOM 810 O O . VAL A 1 97 ? 16.111 5.674 -13.039 1.00 59.56 97 VAL A O 1
ATOM 813 N N . SER A 1 98 ? 14.086 6.290 -13.743 1.00 61.69 98 SER A N 1
ATOM 814 C CA . SER A 1 98 ? 13.857 7.278 -12.680 1.00 61.69 98 SER A CA 1
ATOM 815 C C . SER A 1 98 ? 13.308 6.661 -11.381 1.00 61.69 98 SER A C 1
ATOM 817 O O . SER A 1 98 ? 13.146 5.441 -11.245 1.00 61.69 98 SER A O 1
ATOM 819 N N . SER A 1 99 ? 12.985 7.535 -10.419 1.00 54.25 99 SER A N 1
ATOM 820 C CA . SER A 1 99 ? 12.301 7.226 -9.154 1.00 54.25 99 SER A CA 1
ATOM 821 C C . SER A 1 99 ? 11.033 6.383 -9.324 1.00 54.25 99 SER A C 1
ATOM 823 O O . SER A 1 99 ? 10.663 5.646 -8.415 1.00 54.25 99 SER A O 1
ATOM 825 N N . GLU A 1 100 ? 10.390 6.418 -10.491 1.00 58.47 100 GLU A N 1
ATOM 826 C CA . GLU A 1 100 ? 9.135 5.706 -10.724 1.00 58.47 100 GLU A CA 1
ATOM 827 C C . GLU A 1 100 ? 9.305 4.183 -10.854 1.00 58.47 100 GLU A C 1
ATOM 829 O O . GLU A 1 100 ? 8.402 3.443 -10.449 1.00 58.47 100 GLU A O 1
ATOM 834 N N . GLY A 1 101 ? 10.437 3.717 -11.400 1.00 65.12 101 GLY A N 1
ATOM 835 C CA . GLY A 1 101 ? 10.777 2.296 -11.539 1.00 65.12 101 GLY A CA 1
ATOM 836 C C . GLY A 1 101 ? 11.669 1.804 -10.400 1.00 65.12 101 GLY A C 1
ATOM 837 O O . GLY A 1 101 ? 11.254 0.972 -9.592 1.00 65.12 101 GLY A O 1
ATOM 838 N N . PHE A 1 102 ? 12.882 2.358 -10.297 1.00 72.88 102 PHE A N 1
ATOM 839 C CA . PHE A 1 102 ? 13.856 1.947 -9.279 1.00 72.88 102 PHE A CA 1
ATOM 840 C C . PHE A 1 102 ? 13.456 2.369 -7.865 1.00 72.88 102 PHE A C 1
ATOM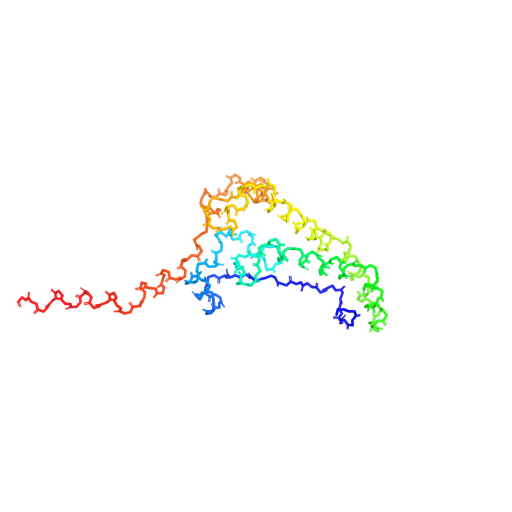 842 O O . PHE A 1 102 ? 13.649 1.593 -6.934 1.00 72.88 102 PHE A O 1
ATOM 849 N N . GLY A 1 103 ? 12.859 3.554 -7.694 1.00 78.88 103 GLY A N 1
ATOM 850 C CA . GLY A 1 103 ? 12.382 4.002 -6.380 1.00 78.88 103 GLY A CA 1
ATOM 851 C C . GLY A 1 103 ? 11.237 3.132 -5.862 1.00 78.88 103 GLY A C 1
ATOM 852 O O . GLY A 1 103 ? 11.244 2.725 -4.705 1.00 78.88 103 GLY A O 1
ATOM 853 N N . ARG A 1 104 ? 10.310 2.744 -6.744 1.00 81.56 104 ARG A N 1
ATOM 854 C CA . ARG A 1 104 ? 9.213 1.826 -6.410 1.00 81.56 104 ARG A CA 1
ATOM 855 C C . ARG A 1 104 ? 9.708 0.428 -6.047 1.00 81.56 104 ARG A C 1
ATOM 857 O O . ARG A 1 104 ? 9.260 -0.145 -5.060 1.00 81.56 104 ARG A O 1
ATOM 864 N N . LEU A 1 105 ? 10.650 -0.108 -6.823 1.00 87.50 105 LEU A N 1
ATOM 865 C CA . LEU A 1 105 ? 11.273 -1.393 -6.515 1.00 87.50 105 LEU A CA 1
ATOM 866 C C . LEU A 1 105 ? 12.011 -1.347 -5.169 1.00 87.50 105 LEU A C 1
ATOM 868 O O . LEU A 1 105 ? 11.846 -2.256 -4.360 1.00 87.50 105 LEU A O 1
ATOM 872 N N . ALA A 1 106 ? 12.768 -0.278 -4.908 1.00 88.25 106 ALA A N 1
ATOM 873 C CA . ALA A 1 106 ? 13.456 -0.077 -3.636 1.00 88.25 106 ALA A CA 1
ATOM 874 C C . ALA A 1 106 ? 12.470 0.011 -2.462 1.00 88.25 106 ALA A C 1
ATOM 876 O O . ALA A 1 106 ? 12.697 -0.614 -1.429 1.00 88.25 106 ALA A O 1
ATOM 877 N N . TYR A 1 107 ? 11.351 0.718 -2.639 1.00 89.56 107 TYR A N 1
ATOM 878 C CA . TYR A 1 107 ? 10.285 0.793 -1.644 1.00 89.56 107 TYR A CA 1
ATOM 879 C C . TYR A 1 107 ? 9.692 -0.588 -1.332 1.00 89.56 107 TYR A C 1
ATOM 881 O O . TYR A 1 107 ? 9.632 -0.984 -0.167 1.00 89.56 107 TYR A O 1
ATOM 889 N N . TYR A 1 108 ? 9.311 -1.361 -2.357 1.00 91.81 108 TYR A N 1
ATOM 890 C CA . TYR A 1 108 ? 8.780 -2.713 -2.156 1.00 91.81 108 TYR A CA 1
ATOM 891 C C . TYR A 1 108 ? 9.798 -3.642 -1.491 1.00 91.81 108 TYR A C 1
ATOM 893 O O . TYR A 1 108 ? 9.433 -4.393 -0.589 1.00 91.81 108 TYR A O 1
ATOM 901 N N . ALA A 1 109 ? 11.068 -3.578 -1.899 1.00 93.62 109 ALA A N 1
ATOM 902 C CA . ALA A 1 109 ? 12.138 -4.374 -1.306 1.00 93.62 109 ALA A CA 1
ATOM 903 C C . ALA A 1 109 ? 12.365 -4.024 0.174 1.00 93.62 109 ALA A C 1
ATOM 905 O O . ALA A 1 109 ? 12.491 -4.920 1.009 1.00 93.62 109 ALA A O 1
ATOM 906 N N . GLU A 1 110 ? 12.358 -2.736 0.521 1.00 94.56 110 GLU A N 1
ATOM 907 C CA . GLU A 1 110 ? 12.501 -2.286 1.907 1.00 94.56 110 GLU A CA 1
ATOM 908 C C . GLU A 1 110 ? 11.313 -2.727 2.769 1.00 94.56 110 GLU A C 1
ATOM 910 O O . GLU A 1 110 ? 11.502 -3.253 3.868 1.00 94.56 110 GLU A O 1
ATOM 915 N N . LEU A 1 111 ? 10.086 -2.595 2.262 1.00 93.50 111 LEU A N 1
ATOM 916 C CA . LEU A 1 111 ? 8.901 -3.061 2.976 1.00 93.50 111 LEU A CA 1
ATOM 917 C C . LEU A 1 111 ? 8.908 -4.587 3.150 1.00 93.50 111 LEU A C 1
ATOM 919 O O . LEU A 1 111 ? 8.625 -5.087 4.239 1.00 93.50 111 LEU A O 1
ATOM 923 N N . ARG A 1 112 ? 9.314 -5.336 2.120 1.00 96.00 112 ARG A N 1
ATOM 924 C CA . ARG A 1 112 ? 9.486 -6.793 2.189 1.00 96.00 112 ARG A CA 1
ATOM 925 C C . ARG A 1 112 ? 10.512 -7.207 3.242 1.00 96.00 112 ARG A C 1
ATOM 927 O O . ARG A 1 112 ? 10.266 -8.172 3.965 1.00 96.00 112 ARG A O 1
ATOM 934 N N . ARG A 1 113 ? 11.628 -6.478 3.348 1.00 97.00 113 ARG A N 1
ATOM 935 C CA . ARG A 1 113 ? 12.663 -6.683 4.373 1.00 97.00 113 ARG A CA 1
ATOM 936 C C . ARG A 1 113 ? 12.123 -6.398 5.776 1.00 97.00 113 ARG A C 1
ATOM 938 O O . ARG A 1 113 ? 12.389 -7.155 6.707 1.00 97.00 113 ARG A O 1
ATOM 945 N N . ARG A 1 114 ? 11.339 -5.329 5.943 1.00 96.25 114 ARG A N 1
ATOM 946 C CA . ARG A 1 114 ? 10.700 -4.986 7.226 1.00 96.25 114 ARG A CA 1
ATOM 947 C C . ARG A 1 114 ? 9.656 -6.007 7.652 1.00 96.25 114 ARG A C 1
ATOM 949 O O . ARG A 1 114 ? 9.609 -6.353 8.824 1.00 96.25 114 ARG A O 1
ATOM 956 N N . LEU A 1 115 ? 8.893 -6.562 6.716 1.00 95.69 115 LEU A N 1
ATOM 957 C CA . LEU A 1 115 ? 7.972 -7.661 7.010 1.00 95.69 115 LEU A CA 1
ATOM 958 C C . LEU A 1 115 ? 8.678 -8.903 7.582 1.00 95.69 115 LEU A C 1
ATOM 960 O O . LEU A 1 115 ? 8.021 -9.696 8.247 1.00 95.69 115 LEU A O 1
ATOM 964 N N . ASP A 1 116 ? 9.990 -9.063 7.379 1.00 96.50 116 ASP A N 1
ATOM 965 C CA . ASP A 1 116 ? 10.777 -10.113 8.036 1.00 96.50 116 ASP A CA 1
ATOM 966 C C . ASP A 1 116 ? 11.392 -9.672 9.365 1.00 96.50 116 ASP A C 1
ATOM 968 O O . ASP A 1 116 ? 11.391 -10.441 10.325 1.00 96.50 116 ASP A O 1
ATOM 972 N N . ALA A 1 117 ? 11.935 -8.455 9.416 1.00 96.75 117 ALA A N 1
ATOM 973 C CA . ALA A 1 117 ? 12.834 -8.033 10.490 1.00 96.75 117 ALA A CA 1
ATOM 974 C C . ALA A 1 117 ? 12.214 -7.076 11.522 1.00 96.75 117 ALA A C 1
ATOM 976 O O . ALA A 1 117 ? 12.777 -6.914 12.600 1.00 96.75 117 ALA A O 1
ATOM 977 N N . ASP A 1 118 ? 11.095 -6.423 11.202 1.00 97.25 118 ASP A N 1
ATOM 978 C CA . ASP A 1 118 ? 10.465 -5.386 12.025 1.00 97.25 118 ASP A CA 1
ATOM 979 C C . ASP A 1 118 ? 9.135 -5.904 12.611 1.00 97.25 118 ASP A C 1
ATOM 981 O O . ASP A 1 118 ? 8.137 -6.008 11.886 1.00 97.25 118 ASP A O 1
ATOM 985 N N . PRO A 1 119 ? 9.087 -6.244 13.917 1.00 96.38 119 PRO A N 1
ATOM 986 C CA . PRO A 1 119 ? 7.874 -6.747 14.556 1.00 96.38 119 PRO A CA 1
ATOM 987 C C . PRO A 1 119 ? 6.718 -5.749 14.528 1.00 96.38 119 PRO A C 1
ATOM 989 O O . PRO A 1 119 ? 5.564 -6.155 14.451 1.00 96.38 119 PRO A O 1
ATOM 992 N N . HIS A 1 120 ? 6.994 -4.445 14.573 1.00 96.56 120 HIS A N 1
ATOM 993 C CA . HIS A 1 120 ? 5.938 -3.439 14.578 1.00 96.56 120 HIS A CA 1
ATOM 994 C C . HIS A 1 120 ? 5.249 -3.364 13.213 1.00 96.56 120 HIS A C 1
ATOM 996 O O . HIS A 1 120 ? 4.025 -3.267 13.131 1.00 96.56 120 HIS A O 1
ATOM 1002 N N . VAL A 1 121 ? 6.024 -3.470 12.130 1.00 96.00 121 VAL A N 1
ATOM 1003 C CA . VAL A 1 121 ? 5.469 -3.593 10.774 1.00 96.00 121 VAL A CA 1
ATOM 1004 C C . VAL A 1 121 ? 4.659 -4.882 10.638 1.00 96.00 121 VAL A C 1
ATOM 1006 O O . VAL A 1 121 ? 3.554 -4.831 10.108 1.00 96.00 121 VAL A O 1
ATOM 1009 N N . GLN A 1 122 ? 5.146 -6.013 11.153 1.00 95.56 122 GLN A N 1
ATOM 1010 C CA . GLN A 1 122 ? 4.410 -7.286 11.111 1.00 95.56 122 GLN A CA 1
ATOM 1011 C C . GLN A 1 122 ? 3.054 -7.182 11.815 1.00 95.56 122 GLN A C 1
ATOM 1013 O O . GLN A 1 122 ? 2.022 -7.399 11.186 1.00 95.56 122 GLN A O 1
ATOM 1018 N N . ARG A 1 123 ? 3.046 -6.732 13.076 1.00 95.94 123 ARG A N 1
ATOM 1019 C CA . ARG A 1 123 ? 1.821 -6.568 13.870 1.00 95.94 123 ARG A CA 1
ATOM 1020 C C . ARG A 1 123 ? 0.814 -5.629 13.211 1.00 95.94 123 ARG A C 1
ATOM 1022 O O . ARG A 1 123 ? -0.380 -5.911 13.220 1.00 95.94 123 ARG A O 1
ATOM 1029 N N . TYR A 1 124 ? 1.283 -4.532 12.617 1.00 95.06 124 TYR A N 1
ATOM 1030 C CA . TYR A 1 124 ? 0.414 -3.610 11.886 1.00 95.06 124 TYR A CA 1
ATOM 1031 C C . TYR A 1 124 ? -0.211 -4.275 10.649 1.00 95.06 124 TYR A C 1
ATOM 1033 O O . TYR A 1 124 ? -1.417 -4.186 10.428 1.00 95.06 124 TYR A O 1
ATOM 1041 N N . PHE A 1 125 ? 0.588 -5.004 9.865 1.00 94.38 125 PHE A N 1
ATOM 1042 C CA . PHE A 1 125 ? 0.123 -5.704 8.662 1.00 94.38 125 PHE A CA 1
ATOM 1043 C C . PHE A 1 125 ? -0.798 -6.896 8.955 1.00 94.38 125 PHE A C 1
ATOM 1045 O O . PHE A 1 125 ? -1.677 -7.222 8.146 1.00 94.38 125 PHE A O 1
ATOM 1052 N N . ASP A 1 126 ? -0.618 -7.523 10.114 1.00 93.38 126 ASP A N 1
ATOM 1053 C CA . ASP A 1 126 ? -1.483 -8.579 10.631 1.00 93.38 126 ASP A CA 1
ATOM 1054 C C . ASP A 1 126 ? -2.738 -8.036 11.331 1.00 93.38 126 ASP A C 1
ATOM 1056 O O . ASP A 1 126 ? -3.632 -8.820 11.652 1.00 93.38 126 ASP A O 1
ATOM 1060 N N . GLN A 1 127 ? -2.864 -6.705 11.440 1.00 92.31 127 GLN A N 1
ATOM 1061 C CA . GLN A 1 127 ? -3.960 -5.986 12.100 1.00 92.31 127 GLN A CA 1
ATOM 1062 C C . GLN A 1 127 ? -4.061 -6.289 13.608 1.00 92.31 127 GLN A C 1
ATOM 1064 O O . GLN A 1 127 ? -5.138 -6.216 14.195 1.00 92.31 127 GLN A O 1
ATOM 1069 N N . GLU A 1 128 ? -2.934 -6.601 14.251 1.00 94.44 128 GLU A N 1
ATOM 1070 C CA . GLU A 1 128 ? -2.820 -6.756 15.709 1.00 94.44 128 GLU A CA 1
ATOM 1071 C C . GLU A 1 128 ? -2.666 -5.418 16.446 1.00 94.44 128 GLU A C 1
ATOM 1073 O O . GLU A 1 128 ? -2.758 -5.356 17.673 1.00 94.44 128 GLU A O 1
ATOM 1078 N N . THR A 1 129 ? -2.356 -4.352 15.710 1.00 93.50 129 THR A N 1
ATOM 1079 C CA . THR A 1 129 ? -2.282 -2.980 16.209 1.00 93.50 129 THR A CA 1
ATOM 1080 C C . THR A 1 129 ? -2.773 -2.015 15.138 1.00 93.50 129 THR A C 1
ATOM 1082 O O . THR A 1 129 ? -2.623 -2.271 13.942 1.00 93.50 129 THR A O 1
ATOM 1085 N N . THR A 1 130 ? -3.342 -0.893 15.570 1.00 91.06 130 THR A N 1
ATOM 1086 C CA . THR A 1 130 ? -3.660 0.254 14.711 1.00 91.06 130 THR A CA 1
ATOM 1087 C C . THR A 1 130 ? -2.592 1.344 14.786 1.00 91.06 130 THR A C 1
ATOM 1089 O O . THR A 1 130 ? -2.684 2.337 14.069 1.00 91.06 130 THR A O 1
ATOM 1092 N N . GLU A 1 131 ? -1.580 1.181 15.643 1.00 92.94 131 GLU A N 1
ATOM 1093 C CA . GLU A 1 131 ? -0.460 2.113 15.754 1.00 92.94 131 GLU A CA 1
ATOM 1094 C C . GLU A 1 131 ? 0.385 2.060 14.481 1.00 92.94 131 GLU A C 1
ATOM 1096 O O . GLU A 1 131 ? 0.859 0.999 14.070 1.00 92.94 131 GLU A O 1
ATOM 1101 N N . LEU A 1 132 ? 0.567 3.214 13.841 1.00 93.00 132 LEU A N 1
ATOM 1102 C CA . LEU A 1 132 ? 1.301 3.311 12.588 1.00 93.00 132 LEU A CA 1
ATOM 1103 C C . LEU A 1 132 ? 2.809 3.084 12.829 1.00 93.00 132 LEU A C 1
ATOM 1105 O O . LEU A 1 132 ? 3.397 3.784 13.656 1.00 93.00 132 LEU A O 1
ATOM 1109 N N . PRO A 1 133 ? 3.476 2.157 12.109 1.00 95.12 133 PRO A N 1
ATOM 1110 C CA . PRO A 1 133 ? 4.915 1.957 12.245 1.00 95.12 133 PRO A CA 1
ATOM 1111 C C . PRO A 1 133 ? 5.723 3.223 11.963 1.00 95.12 133 PRO A C 1
ATOM 1113 O O . PRO A 1 133 ? 5.420 3.954 11.019 1.00 95.12 133 PRO A O 1
ATOM 1116 N N . ALA A 1 134 ? 6.812 3.420 12.718 1.00 94.38 134 ALA A N 1
ATOM 1117 C CA . ALA A 1 134 ? 7.719 4.563 12.563 1.00 94.38 134 ALA A CA 1
ATOM 1118 C C . ALA A 1 134 ? 8.191 4.747 11.113 1.00 94.38 134 ALA A C 1
ATOM 1120 O O . ALA A 1 134 ? 8.245 5.866 10.629 1.00 94.38 134 ALA A O 1
ATOM 1121 N N . PHE A 1 135 ? 8.401 3.644 10.383 1.00 92.38 135 PHE A N 1
ATOM 1122 C CA . PHE A 1 135 ? 8.677 3.652 8.943 1.00 92.38 135 PHE A CA 1
ATOM 1123 C C . PHE A 1 135 ? 7.738 4.565 8.137 1.00 92.38 135 PHE A C 1
ATOM 1125 O O . PHE A 1 135 ? 8.199 5.346 7.309 1.00 92.38 135 PHE A O 1
ATOM 1132 N N . TYR A 1 136 ? 6.431 4.478 8.388 1.00 92.81 136 TYR A N 1
ATOM 1133 C CA . TYR A 1 136 ? 5.434 5.293 7.703 1.00 92.81 136 TYR A CA 1
ATOM 1134 C C . TYR A 1 136 ? 5.365 6.703 8.295 1.00 92.81 136 TYR A C 1
ATOM 1136 O O . TYR A 1 136 ? 5.284 7.667 7.545 1.00 92.81 136 TYR A O 1
ATOM 1144 N N . VAL A 1 137 ? 5.451 6.852 9.620 1.00 94.06 137 VAL A N 1
ATOM 1145 C CA . VAL A 1 137 ? 5.472 8.176 10.274 1.00 94.06 137 VAL A CA 1
ATOM 1146 C C . VAL A 1 137 ? 6.625 9.031 9.742 1.00 94.06 137 VAL A C 1
ATOM 1148 O O . VAL A 1 137 ? 6.421 10.182 9.357 1.00 94.06 137 VAL A O 1
ATOM 1151 N N . ASP A 1 138 ? 7.821 8.451 9.670 1.00 94.50 138 ASP A N 1
ATOM 1152 C CA . ASP A 1 138 ? 9.026 9.102 9.169 1.00 94.50 138 ASP A CA 1
ATOM 1153 C C . ASP A 1 138 ? 8.882 9.461 7.690 1.00 94.50 138 ASP A C 1
ATOM 1155 O O . ASP A 1 138 ? 9.318 10.533 7.277 1.00 94.50 138 ASP A O 1
ATOM 1159 N N . GLN A 1 139 ? 8.227 8.611 6.891 1.00 92.25 139 GLN A N 1
ATOM 1160 C CA . GLN A 1 139 ? 7.937 8.930 5.496 1.00 92.25 139 GLN A CA 1
ATOM 1161 C C . GLN A 1 139 ? 7.013 10.150 5.375 1.00 92.25 139 GLN A C 1
ATOM 1163 O O . GLN A 1 139 ? 7.370 11.087 4.668 1.00 92.25 139 GLN A O 1
ATOM 1168 N N . VAL A 1 140 ? 5.889 10.200 6.106 1.00 92.94 140 VAL A N 1
ATOM 1169 C CA . VAL A 1 140 ? 5.002 11.382 6.079 1.00 92.94 140 VAL A CA 1
ATOM 1170 C C . VAL A 1 140 ? 5.751 12.634 6.535 1.00 92.94 140 VAL A C 1
ATOM 1172 O O . VAL A 1 140 ? 5.637 13.687 5.911 1.00 92.94 140 VAL A O 1
ATOM 1175 N N . ARG A 1 141 ? 6.551 12.528 7.601 1.00 94.69 141 ARG A N 1
ATOM 1176 C CA . ARG A 1 141 ? 7.360 13.643 8.105 1.00 94.69 141 ARG A CA 1
ATOM 1177 C C . ARG A 1 141 ? 8.340 14.160 7.056 1.00 94.69 141 ARG A C 1
ATOM 1179 O O . ARG A 1 141 ? 8.438 15.369 6.866 1.00 94.69 141 ARG A O 1
ATOM 1186 N N . ASN A 1 142 ? 9.045 13.260 6.378 1.00 94.19 142 ASN A N 1
ATOM 1187 C CA . ASN A 1 142 ? 9.992 13.624 5.328 1.00 94.19 142 ASN A CA 1
ATOM 1188 C C . ASN A 1 142 ? 9.286 14.255 4.121 1.00 94.19 142 ASN A C 1
ATOM 1190 O O . ASN A 1 142 ? 9.780 15.249 3.593 1.00 94.19 142 ASN A O 1
ATOM 1194 N N . ASP A 1 143 ? 8.128 13.723 3.725 1.00 92.19 143 ASP A N 1
ATOM 1195 C CA . ASP A 1 143 ? 7.344 14.232 2.596 1.00 92.19 143 ASP A CA 1
ATOM 1196 C C . ASP A 1 143 ? 6.760 15.630 2.880 1.00 92.19 143 ASP A C 1
ATOM 1198 O O . ASP A 1 143 ? 6.729 16.484 1.993 1.00 92.19 143 ASP A O 1
ATOM 1202 N N . LEU A 1 144 ? 6.313 15.886 4.116 1.00 93.88 144 LEU A N 1
ATOM 1203 C CA . LEU A 1 144 ? 5.751 17.179 4.530 1.00 93.88 144 LEU A CA 1
ATOM 1204 C C . LEU A 1 144 ? 6.820 18.229 4.867 1.00 93.88 144 LEU A C 1
ATOM 1206 O O . LEU A 1 144 ? 6.557 19.433 4.772 1.00 93.88 144 LEU A O 1
ATOM 1210 N N . GLY A 1 145 ? 8.014 17.802 5.284 1.00 95.75 145 GLY A N 1
ATOM 1211 C CA . GLY A 1 145 ? 9.088 18.698 5.702 1.00 95.75 145 GLY A CA 1
ATOM 1212 C C . GLY A 1 145 ? 8.623 19.664 6.807 1.00 95.75 145 GLY A C 1
ATOM 1213 O O . GLY A 1 145 ? 8.041 19.218 7.795 1.00 95.75 145 GLY A O 1
ATOM 1214 N N . PRO A 1 146 ? 8.821 20.991 6.665 1.00 96.31 146 PRO A N 1
ATOM 1215 C CA . PRO A 1 146 ? 8.394 21.971 7.672 1.00 96.31 146 PRO A CA 1
ATOM 1216 C C . PRO A 1 146 ? 6.889 21.981 7.975 1.00 96.31 146 PRO A C 1
ATOM 1218 O O . PRO A 1 146 ? 6.494 22.428 9.048 1.00 96.31 146 PRO A O 1
ATOM 1221 N N . LEU A 1 147 ? 6.044 21.497 7.055 1.00 95.25 147 LEU A N 1
ATOM 1222 C CA . LEU A 1 147 ? 4.592 21.439 7.260 1.00 95.25 147 LEU A CA 1
ATOM 1223 C C . LEU A 1 147 ? 4.178 20.354 8.263 1.00 95.25 147 LEU A C 1
ATOM 1225 O O . LEU A 1 147 ? 3.039 20.367 8.722 1.00 95.25 147 LEU A O 1
ATOM 1229 N N . TRP A 1 148 ? 5.086 19.440 8.623 1.00 95.44 148 TRP A N 1
ATOM 1230 C CA . TRP A 1 148 ? 4.847 18.413 9.639 1.00 95.44 148 TRP A CA 1
ATOM 1231 C C . TRP A 1 148 ? 4.342 19.005 10.962 1.00 95.44 148 TRP A C 1
ATOM 1233 O O . TRP A 1 148 ? 3.414 18.470 11.558 1.00 95.44 148 TRP A O 1
ATOM 1243 N N . GLU A 1 149 ? 4.889 20.150 11.378 1.00 94.88 149 GLU A N 1
ATOM 1244 C CA . GLU A 1 149 ? 4.510 20.834 12.624 1.00 94.88 149 GLU A CA 1
ATOM 1245 C C . GLU A 1 149 ? 3.067 21.366 12.613 1.00 94.88 149 GLU A C 1
ATOM 1247 O O . GLU A 1 149 ? 2.519 21.713 13.657 1.00 94.88 149 GLU A O 1
ATOM 1252 N N . TRP A 1 150 ? 2.445 21.471 11.436 1.00 94.69 150 TRP A N 1
ATOM 1253 C CA . TRP A 1 150 ? 1.061 21.929 11.281 1.00 94.69 150 TRP A CA 1
ATOM 1254 C C . TRP A 1 150 ? 0.074 20.775 11.138 1.00 94.69 150 TRP A C 1
ATOM 1256 O O . TRP A 1 150 ? -1.133 21.010 11.066 1.00 94.69 150 TRP A O 1
ATOM 1266 N N . LEU A 1 151 ? 0.568 19.538 11.066 1.00 92.81 151 LEU A N 1
ATOM 1267 C CA . LEU A 1 151 ? -0.269 18.366 10.917 1.00 92.81 151 LEU A CA 1
ATOM 1268 C C . LEU A 1 151 ? -1.037 18.117 12.231 1.00 92.81 151 LEU A C 1
ATOM 1270 O O . LEU A 1 151 ? -0.406 17.968 13.281 1.00 92.81 151 LEU A O 1
ATOM 1274 N N . PRO A 1 152 ? -2.382 18.054 12.208 1.00 92.44 152 PRO A N 1
ATOM 1275 C CA . PRO A 1 152 ? -3.160 17.685 13.386 1.00 92.44 152 PRO A CA 1
ATOM 1276 C C . PRO A 1 152 ? -2.715 16.332 13.948 1.00 92.44 152 PRO A C 1
ATOM 1278 O O . PRO A 1 152 ? -2.365 15.423 13.192 1.00 92.44 152 PRO A O 1
ATOM 1281 N N . ALA A 1 153 ? -2.755 16.179 15.273 1.00 85.06 153 ALA A N 1
ATOM 1282 C CA . ALA A 1 153 ? -2.290 14.961 15.943 1.00 85.06 153 ALA A CA 1
ATOM 1283 C C . ALA A 1 153 ? -3.036 13.693 15.479 1.00 85.06 153 ALA A C 1
ATOM 1285 O O . ALA A 1 153 ? -2.475 12.600 15.486 1.00 85.06 153 ALA A O 1
ATOM 1286 N N . ASP A 1 154 ? -4.287 13.844 15.049 1.00 88.19 154 ASP A N 1
ATOM 1287 C CA . ASP A 1 154 ? -5.166 12.791 14.548 1.00 88.19 154 ASP A CA 1
ATOM 1288 C C . ASP A 1 154 ? -5.114 12.614 13.022 1.00 88.19 154 ASP A C 1
ATOM 1290 O O . ASP A 1 154 ? -5.727 11.690 12.498 1.00 88.19 154 ASP A O 1
ATOM 1294 N N . ALA A 1 155 ? -4.353 13.423 12.280 1.00 89.06 155 ALA A N 1
ATOM 1295 C CA . ALA A 1 155 ? -4.333 13.347 10.815 1.00 89.06 155 ALA A CA 1
ATOM 1296 C C . ALA A 1 155 ? -3.700 12.055 10.268 1.00 89.06 155 ALA A C 1
ATOM 1298 O O . ALA A 1 155 ? -3.917 11.690 9.111 1.00 89.06 155 ALA A O 1
ATOM 1299 N N . LEU A 1 156 ? -2.906 11.361 11.089 1.00 91.19 156 LEU A N 1
ATOM 1300 C CA . LEU A 1 156 ? -2.374 10.036 10.765 1.00 91.19 156 LEU A CA 1
ATOM 1301 C C . LEU A 1 156 ? -3.327 8.903 11.148 1.00 91.19 156 LEU A C 1
ATOM 1303 O O . LEU A 1 156 ? -3.106 7.761 10.750 1.00 91.19 156 LEU A O 1
ATOM 1307 N N . TYR A 1 157 ? -4.376 9.189 11.914 1.00 89.81 157 TYR A N 1
ATOM 1308 C CA . TYR A 1 157 ? -5.378 8.197 12.246 1.00 89.81 157 TYR A CA 1
ATOM 1309 C C . TYR A 1 157 ? -6.346 8.015 11.075 1.00 89.81 157 TYR A C 1
ATOM 1311 O O . TYR A 1 157 ? -6.820 8.969 10.459 1.00 89.81 157 TYR A O 1
ATOM 1319 N N . HIS A 1 158 ? -6.663 6.760 10.777 1.00 87.56 158 HIS A N 1
ATOM 1320 C CA . HIS A 1 158 ? -7.683 6.403 9.807 1.00 87.56 158 HIS A CA 1
ATOM 1321 C C . HIS A 1 158 ? -8.525 5.267 10.375 1.00 87.56 158 HIS A C 1
ATOM 1323 O O . HIS A 1 158 ? -7.975 4.228 10.734 1.00 87.56 158 HIS A O 1
ATOM 1329 N N . ASP A 1 159 ? -9.846 5.452 10.428 1.00 89.88 159 ASP A N 1
ATOM 1330 C CA . ASP A 1 159 ? -10.782 4.371 10.735 1.00 89.88 159 ASP A CA 1
ATOM 1331 C C . ASP A 1 159 ? -11.091 3.571 9.454 1.00 89.88 159 ASP A C 1
ATOM 1333 O O . ASP A 1 159 ? -11.814 4.062 8.575 1.00 89.88 159 ASP A O 1
ATOM 1337 N N . PRO A 1 160 ? -10.585 2.328 9.330 1.00 89.56 160 PRO A N 1
ATOM 1338 C CA . PRO A 1 160 ? -10.786 1.521 8.140 1.00 89.56 160 PRO A CA 1
ATOM 1339 C C . PRO A 1 160 ? -12.207 0.948 8.037 1.00 89.56 160 PRO A C 1
ATOM 1341 O O . PRO A 1 160 ? -12.537 0.432 6.972 1.00 89.56 160 PRO A O 1
ATOM 1344 N N . HIS A 1 161 ? -13.042 1.031 9.084 1.00 91.75 161 HIS A N 1
ATOM 1345 C CA . HIS A 1 161 ? -14.412 0.497 9.134 1.00 91.75 161 HIS A CA 1
ATOM 1346 C C . HIS A 1 161 ? -15.497 1.580 9.113 1.00 91.75 161 HIS A C 1
ATOM 1348 O O . HIS A 1 161 ? -16.682 1.250 9.127 1.00 91.75 161 HIS A O 1
ATOM 1354 N N . ALA A 1 162 ? -15.126 2.857 8.979 1.00 91.38 162 ALA A N 1
ATOM 1355 C CA . ALA A 1 162 ? -16.071 3.975 9.004 1.00 91.38 162 ALA A CA 1
ATOM 1356 C C . ALA A 1 162 ? -17.240 3.830 8.009 1.00 91.38 162 ALA A C 1
ATOM 1358 O O . ALA A 1 162 ? -18.347 4.297 8.266 1.00 91.38 162 ALA A O 1
ATOM 1359 N N . TYR A 1 163 ? -17.027 3.176 6.858 1.00 91.94 163 TYR A N 1
ATOM 1360 C CA . TYR A 1 163 ? -18.114 2.948 5.904 1.00 91.94 163 TYR A CA 1
ATOM 1361 C C . TYR A 1 163 ? -19.108 1.889 6.410 1.00 91.94 163 TYR A C 1
ATOM 1363 O O . TYR A 1 163 ? -20.315 2.112 6.340 1.00 91.94 163 TYR A O 1
ATOM 1371 N N . LEU A 1 164 ? -18.615 0.776 6.952 1.00 92.69 164 LEU A N 1
ATOM 1372 C CA . LEU A 1 164 ? -19.438 -0.268 7.549 1.00 92.69 164 LEU A CA 1
ATOM 1373 C C . LEU A 1 164 ? -20.288 0.274 8.696 1.00 92.69 164 LEU A C 1
ATOM 1375 O O . LEU A 1 164 ? -21.498 0.066 8.674 1.00 92.69 164 LEU A O 1
ATOM 1379 N N . THR A 1 165 ? -19.682 1.025 9.617 1.00 92.62 165 THR A N 1
ATOM 1380 C CA . THR A 1 165 ? -20.387 1.638 10.751 1.00 92.62 165 THR A CA 1
ATOM 1381 C C . THR A 1 165 ? -21.567 2.486 10.277 1.00 92.62 165 THR A C 1
ATOM 1383 O O . THR A 1 165 ? -22.692 2.299 10.729 1.00 92.62 165 THR A O 1
ATOM 1386 N N . LEU A 1 166 ? -21.348 3.348 9.278 1.00 90.75 166 LEU A N 1
ATOM 1387 C CA . LEU A 1 166 ? -22.411 4.200 8.739 1.00 90.75 166 LEU A CA 1
ATOM 1388 C C . LEU A 1 166 ? -23.539 3.409 8.049 1.00 90.75 166 LEU A C 1
ATOM 1390 O O . LEU A 1 166 ? -24.690 3.832 8.091 1.00 90.75 166 LEU A O 1
ATOM 1394 N N . GLU A 1 167 ? -23.235 2.295 7.378 1.00 90.88 167 GLU A N 1
ATOM 1395 C CA . GLU A 1 167 ? -24.254 1.433 6.747 1.00 90.88 167 GLU A CA 1
ATOM 1396 C C . GLU A 1 167 ? -25.070 0.650 7.786 1.00 90.88 167 GLU A C 1
ATOM 1398 O O . GLU A 1 167 ? -26.269 0.419 7.607 1.00 90.88 167 GLU A O 1
ATOM 1403 N N . GLU A 1 168 ? -24.439 0.246 8.888 1.00 90.00 168 GLU A N 1
ATOM 1404 C CA . GLU A 1 168 ? -25.113 -0.421 10.003 1.00 90.00 168 GLU A CA 1
ATOM 1405 C C . GLU A 1 168 ? -26.034 0.544 10.758 1.00 90.00 168 GLU A C 1
ATOM 1407 O O . GLU A 1 168 ? -27.176 0.191 11.049 1.00 90.00 168 GLU A O 1
ATOM 1412 N N . GLU A 1 169 ? -25.598 1.786 10.976 1.00 88.38 169 GLU A N 1
ATOM 1413 C CA . GLU A 1 169 ? -26.416 2.850 11.574 1.00 88.38 169 GLU A CA 1
ATOM 1414 C C . GLU A 1 169 ? -27.630 3.226 10.708 1.00 88.38 169 GLU A C 1
ATOM 1416 O O . GLU A 1 169 ? -28.707 3.509 11.234 1.00 88.38 169 GLU A O 1
ATOM 1421 N N . GLN A 1 170 ? -27.482 3.201 9.380 1.00 79.44 170 GLN A N 1
ATOM 1422 C CA . GLN A 1 170 ? -28.552 3.515 8.422 1.00 79.44 170 GLN A CA 1
ATOM 1423 C C . GLN A 1 170 ? -29.498 2.332 8.152 1.00 79.44 170 GLN A C 1
ATOM 1425 O O . GLN A 1 170 ? -30.540 2.507 7.515 1.00 79.44 170 GLN A O 1
ATOM 1430 N N . SER A 1 171 ? -29.169 1.127 8.628 1.00 71.94 171 SER A N 1
ATOM 1431 C CA . SER A 1 171 ? -29.999 -0.059 8.422 1.00 71.94 171 SER A CA 1
ATOM 1432 C C . SER A 1 171 ? -31.256 -0.028 9.317 1.00 71.94 171 SER A C 1
ATOM 1434 O O . SER A 1 171 ? -31.159 0.227 10.518 1.00 71.94 171 SER A O 1
ATOM 1436 N N . PRO A 1 172 ? -32.453 -0.362 8.793 1.00 57.78 172 PRO A N 1
ATOM 1437 C CA . PRO A 1 172 ? -33.745 -0.147 9.467 1.00 57.78 172 PRO A CA 1
ATOM 1438 C C . PRO A 1 172 ? -33.975 -0.930 10.774 1.00 57.78 172 PRO A C 1
ATOM 1440 O O . PRO A 1 172 ? -34.980 -0.705 11.441 1.00 57.78 172 PRO A O 1
ATOM 1443 N N . LYS A 1 173 ? -33.045 -1.794 11.203 1.00 54.84 173 LYS A N 1
ATOM 1444 C CA . LYS A 1 173 ? -33.117 -2.473 12.510 1.00 54.84 173 LYS A CA 1
ATOM 1445 C C . LYS A 1 173 ? -33.008 -1.516 13.704 1.00 54.84 173 LYS A C 1
ATOM 1447 O O . LYS A 1 173 ? -33.466 -1.861 14.786 1.00 54.84 173 LYS A O 1
ATOM 1452 N N . THR A 1 174 ? -32.449 -0.321 13.517 1.00 49.09 174 THR A N 1
ATOM 1453 C CA . THR A 1 174 ? -32.347 0.698 14.578 1.00 49.09 174 THR A CA 1
ATOM 1454 C C . THR A 1 174 ? -33.636 1.523 14.720 1.00 49.09 174 THR A C 1
ATOM 1456 O O . THR A 1 174 ? -33.892 2.092 15.778 1.00 49.09 174 THR A O 1
ATOM 1459 N N . LEU A 1 175 ? -34.497 1.550 13.695 1.00 49.03 175 LEU A N 1
ATOM 1460 C CA . LEU A 1 175 ? -35.734 2.342 13.698 1.00 49.03 175 LEU A CA 1
ATOM 1461 C C . LEU A 1 175 ? -36.911 1.628 14.391 1.00 49.03 175 LEU A C 1
ATOM 1463 O O . LEU A 1 175 ? -37.797 2.294 14.917 1.00 49.03 175 LEU A O 1
ATOM 1467 N N . GLU A 1 176 ? -36.886 0.296 14.514 1.00 48.31 176 GLU A N 1
ATOM 1468 C CA . GLU A 1 176 ? -37.923 -0.463 15.243 1.00 48.31 176 GLU A CA 1
ATOM 1469 C C . GLU A 1 176 ? -37.871 -0.286 16.777 1.00 48.31 176 GLU A C 1
ATOM 1471 O O . GLU A 1 176 ? -38.812 -0.664 17.479 1.00 48.31 176 GLU A O 1
ATOM 1476 N N . HIS A 1 177 ? -36.801 0.299 17.328 1.00 46.78 177 HIS A N 1
ATOM 1477 C CA . HIS A 1 177 ? -36.716 0.604 18.765 1.00 46.78 177 HIS A CA 1
ATOM 1478 C C . HIS A 1 177 ? -37.300 1.969 19.148 1.00 46.78 177 HIS A C 1
ATOM 1480 O O . HIS A 1 177 ? -37.522 2.214 20.331 1.00 46.78 177 HIS A O 1
ATOM 1486 N N . VAL A 1 178 ? -37.584 2.842 18.176 1.00 53.19 178 VAL A N 1
ATOM 1487 C CA . VAL A 1 178 ? -38.161 4.169 18.447 1.00 53.19 178 VAL A CA 1
ATOM 1488 C C . VAL A 1 178 ? -39.694 4.136 18.390 1.00 53.19 178 VAL A C 1
ATOM 1490 O O . VAL A 1 178 ? -40.342 4.815 19.182 1.00 53.19 178 VAL A O 1
ATOM 1493 N N . ASP A 1 179 ? -40.289 3.269 17.563 1.00 47.81 179 ASP A N 1
ATOM 1494 C CA . ASP A 1 179 ? -41.753 3.195 17.417 1.00 47.81 179 ASP A CA 1
ATOM 1495 C C . ASP A 1 179 ? -42.462 2.332 18.478 1.00 47.81 179 ASP A C 1
ATOM 1497 O O . ASP A 1 179 ? -43.640 2.543 18.765 1.00 47.81 179 ASP A O 1
ATOM 1501 N N . ASN A 1 180 ? -41.759 1.415 19.152 1.00 50.06 180 ASN A N 1
ATOM 1502 C CA . ASN A 1 180 ? -42.362 0.577 20.202 1.00 50.06 180 ASN A CA 1
ATOM 1503 C C . ASN A 1 180 ? -42.495 1.276 21.573 1.00 50.06 180 ASN A C 1
ATOM 1505 O O . ASN A 1 180 ? -43.038 0.690 22.508 1.00 50.06 180 ASN A O 1
ATOM 1509 N N . GLY A 1 181 ? -42.024 2.523 21.706 1.00 47.09 181 GLY A N 1
ATOM 1510 C CA . GLY A 1 181 ? -42.116 3.320 22.938 1.00 47.09 181 GLY A CA 1
ATOM 1511 C C . GLY A 1 181 ? -43.310 4.281 23.014 1.00 47.09 181 GLY A C 1
ATOM 1512 O O . GLY A 1 181 ? -43.551 4.846 24.076 1.00 47.09 181 GLY A O 1
ATOM 1513 N N . LEU A 1 182 ? -44.064 4.476 21.923 1.00 49.22 182 LEU A N 1
ATOM 1514 C CA . LEU A 1 182 ? -45.182 5.436 21.860 1.00 49.22 182 LEU A CA 1
ATOM 1515 C C . LEU A 1 182 ? -46.582 4.799 21.835 1.00 49.22 182 LEU A C 1
ATOM 1517 O O . LEU A 1 182 ? -47.574 5.522 21.848 1.00 49.22 182 LEU A O 1
ATOM 1521 N N . ALA A 1 183 ? -46.688 3.467 21.840 1.00 49.00 183 ALA A N 1
ATOM 1522 C CA . ALA A 1 183 ? -47.973 2.756 21.783 1.00 49.00 183 ALA A CA 1
ATOM 1523 C C . ALA A 1 183 ? -48.494 2.259 23.151 1.00 49.00 183 ALA A C 1
ATOM 1525 O O . ALA A 1 183 ? -49.443 1.478 23.199 1.00 49.00 183 ALA A O 1
ATOM 1526 N N . ALA A 1 184 ? -47.893 2.696 24.262 1.00 49.06 184 ALA A N 1
ATOM 1527 C CA . ALA A 1 184 ? -48.339 2.365 25.615 1.00 49.06 184 ALA A CA 1
ATOM 1528 C C . ALA A 1 184 ? -48.464 3.637 26.468 1.00 49.06 184 ALA A C 1
ATOM 1530 O O . ALA A 1 184 ? -47.587 3.956 27.271 1.00 49.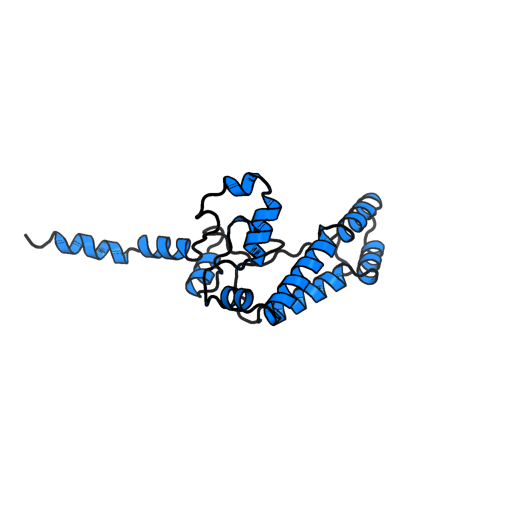06 184 ALA A O 1
ATOM 1531 N N . SER A 1 185 ? -49.541 4.396 26.270 1.00 41.03 185 SER A N 1
ATOM 1532 C CA . SER A 1 185 ? -50.034 5.432 27.191 1.00 41.03 185 SER A CA 1
ATOM 1533 C C . SER A 1 185 ? -51.535 5.607 27.011 1.00 41.03 185 SER A C 1
ATOM 1535 O O . SER A 1 185 ? -51.978 5.607 25.842 1.00 41.03 185 SER A O 1
#

Sequence (185 aa):
MDLTPGAFPGYSLLSAFGRAAPLNLQYQRANRVLPFPFHFLDNNHAMNVKLKNYSWRDFYDRVIGLTEYTFSWRAIINRFRATRTMIPRWMNVVRAVSSEGFGRLAYYAELRRRLDADPHVQRYFDQETTELPAFYVDQVRNDLGPLWEWLPADALYHDPHAYLTLEEEQSPKTLEHVDNGLAAS

Secondary structure (DSSP, 8-state):
-TT-SSS--PPPP----TTS-HHHHHHHHTT-B----GGG--TTT---B--SSS-HHHHHHHHHHHHHHHHSHHHHHHHHHH---SSHHHHHHHHHHSIIIIIHHHHHHHHHHHHHH-HHHHHHHTTS--SPPHHHHHHHHHHHGGGGGGS-TTTT---TTHHHHHHHHHSGGGTHHHHTTSS--